Protein AF-A0A531MG20-F1 (afdb_monomer_lite)

pLDDT: mean 84.82, std 14.35, range [49.5, 98.19]

Sequence (239 aa):
DLTTEVVGEFPELQGAMGRKYALLQGDHKSVARAIEEHYKPQGPSDRVPNDPISIAIALADKLDMLVGFWSIDEKPTGSKDPYALRRAALGVIRVLIENGSSLRLTKILQEQWMNWSHTRSAAEFARPLETIASAKKAGFDVGDPQDEKSVITTIAAQMFDKNSIEQDLDLHMGVIVPDLLSFFHDRLKVYLRDQGARHDLIDAVITPRSDDLLQIVRRVEALGSFLDTEDGKNLLAGT

Radius of gyration: 23.4 Å; chains: 1; bounding box: 68×33×66 Å

Foldseek 3Di:
DVVVVVCVVPVVCQLVVQLVVCVVVVHDNLVSVLSSLLCPPQADPRDADQRPSNLVSVLVVLLLVLLVCLLVVVDADDPDDPPCNLSSLLNNLCSCQVNVNWDQQLVVSLVSNVVVVVVVVVVVLVPQVVCVVVCVVVPFDQAPPVDSVSRSVRNCVVVDDPVNVVVVSCVSSVPSSLVSQVVSLVSLLVVCVVVVQDNVLSVVQDDSNPRISNVSVVSSVVLVVCCVDPVNVVVVVVD

Structure (mmCIF, N/CA/C/O backbone):
data_AF-A0A531MG20-F1
#
_entry.id   AF-A0A531MG20-F1
#
loop_
_atom_site.group_PDB
_atom_site.id
_atom_site.type_symbol
_atom_site.label_atom_id
_atom_site.label_alt_id
_atom_site.label_comp_id
_atom_site.label_asym_id
_atom_site.label_entity_id
_atom_site.label_seq_id
_atom_site.pdbx_PDB_ins_code
_atom_site.Cartn_x
_atom_site.Cartn_y
_atom_site.Cartn_z
_atom_site.occupancy
_atom_site.B_iso_or_equiv
_atom_site.auth_seq_id
_atom_site.auth_comp_id
_atom_site.auth_asym_id
_atom_site.auth_atom_id
_atom_site.pdbx_PDB_model_num
ATOM 1 N N . ASP A 1 1 ? 1.644 1.965 -23.865 1.00 57.97 1 ASP A N 1
ATOM 2 C CA . ASP A 1 1 ? 0.713 3.106 -23.757 1.00 57.97 1 ASP A CA 1
ATOM 3 C C . ASP A 1 1 ? 1.454 4.427 -23.942 1.00 57.97 1 ASP A C 1
ATOM 5 O O . ASP A 1 1 ? 1.283 5.057 -24.975 1.00 57.97 1 ASP A O 1
ATOM 9 N N . LEU A 1 2 ? 2.404 4.761 -23.061 1.00 61.44 2 LEU A N 1
ATOM 10 C CA . LEU A 1 2 ? 3.302 5.924 -23.220 1.00 61.44 2 LEU A CA 1
ATOM 11 C C . LEU A 1 2 ? 4.132 5.916 -24.520 1.00 61.44 2 LEU A C 1
ATOM 13 O O . LEU A 1 2 ? 4.456 6.963 -25.061 1.00 61.44 2 LEU A O 1
ATOM 17 N N . THR A 1 3 ? 4.417 4.733 -25.065 1.00 61.34 3 THR A N 1
ATOM 18 C CA . THR A 1 3 ? 5.128 4.532 -26.340 1.00 61.34 3 THR A CA 1
ATOM 19 C C . THR A 1 3 ? 4.337 4.943 -27.581 1.00 61.34 3 THR A C 1
ATOM 21 O O . THR A 1 3 ? 4.864 4.871 -28.684 1.00 61.34 3 THR A O 1
ATOM 24 N N . THR A 1 4 ? 3.064 5.312 -27.426 1.00 62.34 4 THR A N 1
ATOM 25 C CA . THR A 1 4 ? 2.179 5.626 -28.555 1.00 62.34 4 THR A CA 1
ATOM 26 C C . THR A 1 4 ? 2.124 7.121 -28.860 1.00 62.34 4 THR A C 1
ATOM 28 O O . THR A 1 4 ? 1.443 7.491 -29.806 1.00 62.34 4 THR A O 1
ATOM 31 N N . GLU A 1 5 ? 2.815 7.958 -28.068 1.00 65.25 5 GLU A N 1
ATOM 32 C CA . GLU A 1 5 ? 2.856 9.437 -28.111 1.00 65.25 5 GLU A CA 1
ATOM 33 C C . GLU A 1 5 ? 1.496 10.142 -27.906 1.00 65.25 5 GLU A C 1
ATOM 35 O O . GLU A 1 5 ? 1.450 11.242 -27.363 1.00 65.25 5 GLU A O 1
ATOM 40 N N . VAL A 1 6 ? 0.379 9.464 -28.186 1.00 68.38 6 VAL A N 1
ATOM 41 C CA . VAL A 1 6 ? -1.007 9.934 -28.025 1.00 68.38 6 VAL A CA 1
ATOM 42 C C . VAL A 1 6 ? -1.326 10.351 -26.585 1.00 68.38 6 VAL A C 1
ATOM 44 O O . VAL A 1 6 ? -2.064 11.306 -26.371 1.00 68.38 6 VAL A O 1
ATOM 47 N N . VAL A 1 7 ? -0.752 9.675 -25.586 1.00 60.44 7 VAL A N 1
ATOM 48 C CA . VAL A 1 7 ? -0.965 10.011 -24.163 1.00 60.44 7 VAL A CA 1
ATOM 49 C C . VAL A 1 7 ? -0.314 11.350 -23.786 1.00 60.44 7 VAL A C 1
ATOM 51 O O . VAL A 1 7 ? -0.772 12.009 -22.858 1.00 60.44 7 VAL A O 1
ATOM 54 N N . GLY A 1 8 ? 0.726 11.778 -24.512 1.00 68.25 8 GLY A N 1
ATOM 55 C CA . GLY A 1 8 ? 1.332 13.097 -24.320 1.00 68.25 8 GLY A CA 1
ATOM 56 C C . GLY A 1 8 ? 0.407 14.236 -24.755 1.00 68.25 8 GLY A C 1
ATOM 57 O O . GLY A 1 8 ? 0.402 15.290 -24.123 1.00 68.25 8 GLY A O 1
ATOM 58 N N . GLU A 1 9 ? -0.402 14.008 -25.794 1.00 75.25 9 GLU A N 1
ATOM 59 C CA . GLU A 1 9 ? -1.397 14.971 -26.283 1.00 75.25 9 GLU A CA 1
ATOM 60 C C . GLU A 1 9 ? -2.727 14.893 -25.514 1.00 75.25 9 GLU A C 1
ATOM 62 O O . GLU A 1 9 ? -3.352 15.925 -25.276 1.00 75.25 9 GLU A O 1
ATOM 67 N N . PHE A 1 10 ? -3.133 13.691 -25.083 1.00 80.62 10 PHE A N 1
ATOM 68 C CA . PHE A 1 10 ? -4.401 13.429 -24.390 1.00 80.62 10 PHE A CA 1
ATOM 69 C C . PHE A 1 10 ? -4.184 12.561 -23.134 1.00 80.62 10 PHE A C 1
ATOM 71 O O . PHE A 1 10 ? -4.318 11.331 -23.194 1.00 80.62 10 PHE A O 1
ATOM 78 N N . PRO A 1 11 ? -3.862 13.166 -21.975 1.00 74.44 11 PRO A N 1
ATOM 79 C CA . PRO A 1 11 ? -3.631 12.439 -20.723 1.00 74.44 11 PRO A CA 1
ATOM 80 C C . PRO A 1 11 ? -4.814 11.565 -20.280 1.00 74.44 11 PRO A C 1
ATOM 82 O O . PRO A 1 11 ? -4.630 10.533 -19.637 1.00 74.44 11 PRO A O 1
ATOM 85 N N . GLU A 1 12 ? -6.040 11.937 -20.650 1.00 77.00 12 GLU A N 1
ATOM 86 C CA . GLU A 1 12 ? -7.265 11.180 -20.385 1.00 77.00 12 GLU A CA 1
ATOM 87 C C . GLU A 1 12 ? -7.315 9.810 -21.079 1.00 77.00 12 GLU A C 1
ATOM 89 O O . GLU A 1 12 ? -8.110 8.954 -20.688 1.00 77.00 12 GLU A O 1
ATOM 94 N N . LEU A 1 13 ? -6.472 9.589 -22.092 1.00 82.19 13 LEU A N 1
ATOM 95 C CA . LEU A 1 13 ? -6.391 8.329 -22.829 1.00 82.19 13 LEU A CA 1
ATOM 96 C C . LEU A 1 13 ? -5.425 7.315 -22.204 1.00 82.19 13 LEU A C 1
ATOM 98 O O . LEU A 1 13 ? -5.304 6.199 -22.723 1.00 82.19 13 LEU A O 1
ATOM 102 N N . GLN A 1 14 ? -4.776 7.669 -21.089 1.00 82.88 14 GLN A N 1
ATOM 103 C CA . GLN A 1 14 ? -3.871 6.778 -20.373 1.00 82.88 14 GLN A CA 1
ATOM 104 C C . GLN A 1 14 ? -4.580 5.472 -19.969 1.00 82.88 14 GLN A C 1
ATOM 106 O O . GLN A 1 14 ? -5.662 5.464 -19.379 1.00 82.88 14 GLN A O 1
ATOM 111 N N . GLY A 1 15 ? -3.976 4.344 -20.329 1.00 85.62 15 GLY A N 1
ATOM 112 C CA . GLY A 1 15 ? -4.489 2.985 -20.171 1.00 85.62 15 GLY A CA 1
ATOM 113 C C . GLY A 1 15 ? -5.507 2.570 -21.241 1.00 85.62 15 GLY A C 1
ATOM 114 O O . GLY A 1 15 ? -5.472 1.431 -21.719 1.00 85.62 15 GLY A O 1
ATOM 115 N N . ALA A 1 16 ? -6.394 3.477 -21.660 1.00 88.88 16 ALA A N 1
ATOM 116 C CA . ALA A 1 16 ? -7.471 3.178 -22.605 1.00 88.88 16 ALA A CA 1
ATOM 117 C C . ALA A 1 16 ? -6.941 2.790 -23.996 1.00 88.88 16 ALA A C 1
ATOM 119 O O . ALA A 1 16 ? -7.434 1.832 -24.608 1.00 88.88 16 ALA A O 1
ATOM 120 N N . MET A 1 17 ? -5.910 3.490 -24.482 1.00 88.75 17 MET A N 1
ATOM 121 C CA . MET A 1 17 ? -5.283 3.182 -25.771 1.00 88.75 17 MET A CA 1
ATOM 122 C C . MET A 1 17 ? -4.540 1.849 -25.726 1.00 88.75 17 MET A C 1
ATOM 124 O O . MET A 1 17 ? -4.754 1.005 -26.597 1.00 88.75 17 MET A O 1
ATOM 128 N N . GLY A 1 18 ? -3.756 1.601 -24.674 1.00 89.69 18 GLY A N 1
ATOM 129 C CA . GLY A 1 18 ? -3.125 0.303 -24.426 1.00 89.69 18 GLY A CA 1
ATOM 130 C C . GLY A 1 18 ? -4.115 -0.865 -24.485 1.00 89.69 18 GLY A C 1
ATOM 131 O O . GLY A 1 18 ? -3.886 -1.833 -25.213 1.00 89.69 18 GLY A O 1
ATOM 132 N N . ARG A 1 19 ? -5.265 -0.750 -23.810 1.00 92.81 19 ARG A N 1
ATOM 133 C CA . ARG A 1 19 ? -6.335 -1.756 -23.892 1.00 92.81 19 ARG A CA 1
ATOM 134 C C . ARG A 1 19 ? -6.864 -1.930 -25.309 1.00 92.81 19 ARG A C 1
ATOM 136 O O . ARG A 1 19 ? -7.117 -3.057 -25.736 1.00 92.81 19 ARG A O 1
ATOM 143 N N . LYS A 1 20 ? -7.079 -0.830 -26.035 1.00 92.12 20 LYS A N 1
ATOM 144 C CA . LYS A 1 20 ? -7.578 -0.884 -27.413 1.00 92.12 20 LYS A CA 1
ATOM 145 C C . LYS A 1 20 ? -6.607 -1.641 -28.317 1.00 92.12 20 LYS A C 1
ATOM 147 O O . LYS A 1 20 ? -7.065 -2.486 -29.084 1.00 92.12 20 LYS A O 1
ATOM 152 N N . TYR A 1 21 ? -5.306 -1.383 -28.197 1.00 91.69 21 TYR A N 1
ATOM 153 C CA . TYR A 1 21 ? -4.280 -2.088 -28.964 1.00 91.69 21 TYR A CA 1
ATOM 154 C C . TYR A 1 21 ? -4.221 -3.575 -28.622 1.00 91.69 21 TYR A C 1
ATOM 156 O O . TYR A 1 21 ? -4.295 -4.388 -29.538 1.00 91.69 21 TYR A O 1
ATOM 164 N N . ALA A 1 22 ? -4.214 -3.931 -27.336 1.00 93.19 22 ALA A N 1
ATOM 165 C CA . ALA A 1 22 ? -4.225 -5.326 -26.894 1.00 93.19 22 ALA A CA 1
ATOM 166 C C . ALA A 1 22 ? -5.423 -6.104 -27.475 1.00 93.19 22 ALA A C 1
ATOM 168 O O . ALA A 1 22 ? -5.277 -7.185 -28.044 1.00 93.19 22 ALA A O 1
ATOM 169 N N . LEU A 1 23 ? -6.625 -5.511 -27.440 1.00 95.31 23 LEU A N 1
ATOM 170 C CA . LEU A 1 23 ? -7.814 -6.123 -28.046 1.00 95.31 23 LEU A CA 1
ATOM 171 C C . LEU A 1 23 ? -7.694 -6.293 -29.568 1.00 95.31 23 LEU A C 1
ATOM 173 O O . LEU A 1 23 ? -8.172 -7.291 -30.101 1.00 95.31 23 LEU A O 1
ATOM 177 N N . LEU A 1 24 ? -7.090 -5.331 -30.273 1.00 95.19 24 LEU A N 1
ATOM 178 C CA . LEU A 1 24 ? -6.871 -5.417 -31.723 1.00 95.19 24 LEU A CA 1
ATOM 179 C C . LEU A 1 24 ? -5.808 -6.460 -32.094 1.00 95.19 24 LEU A C 1
ATOM 181 O O . LEU A 1 24 ? -5.898 -7.055 -33.164 1.00 95.19 24 LEU A O 1
ATOM 185 N N . GLN A 1 25 ? -4.836 -6.698 -31.211 1.00 95.44 25 GLN A N 1
ATOM 186 C CA . GLN A 1 25 ? -3.803 -7.729 -31.354 1.00 95.44 25 GLN A CA 1
ATOM 187 C C . GLN A 1 25 ? -4.306 -9.138 -31.004 1.00 95.44 25 GLN A C 1
ATOM 189 O O . GLN A 1 25 ? -3.594 -10.115 -31.222 1.00 95.44 25 GLN A O 1
ATOM 194 N N . GLY A 1 26 ? -5.548 -9.259 -30.526 1.00 95.88 26 GLY A N 1
ATOM 195 C CA . GLY A 1 26 ? -6.161 -10.538 -30.181 1.00 95.88 26 GLY A CA 1
ATOM 196 C C . GLY A 1 26 ? -5.852 -11.014 -28.762 1.00 95.88 26 GLY A C 1
ATOM 197 O O . GLY A 1 26 ? -6.120 -12.176 -28.452 1.00 95.88 26 GLY A O 1
ATOM 198 N N . ASP A 1 27 ? -5.331 -10.141 -27.894 1.00 95.19 27 ASP A N 1
ATOM 199 C CA . ASP A 1 27 ? -5.068 -10.489 -26.501 1.00 95.19 27 ASP A CA 1
ATOM 200 C C . ASP A 1 27 ? -6.357 -10.826 -25.743 1.00 95.19 27 ASP A C 1
ATOM 202 O O . ASP A 1 27 ? -7.464 -10.353 -26.036 1.00 95.19 27 ASP A O 1
ATOM 206 N N . HIS A 1 28 ? -6.203 -11.632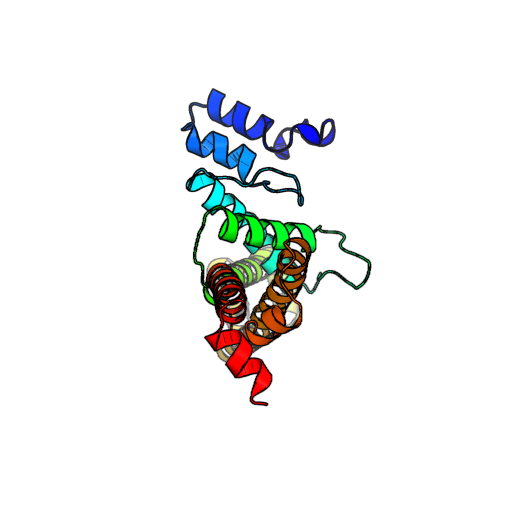 -24.692 1.00 96.81 28 HIS A N 1
ATOM 207 C CA . HIS A 1 28 ? -7.312 -11.999 -23.825 1.00 96.81 28 HIS A CA 1
ATOM 208 C C . HIS A 1 28 ? -7.942 -10.759 -23.164 1.00 96.81 28 HIS A C 1
ATOM 210 O O . HIS A 1 28 ? -7.248 -9.869 -22.670 1.00 96.81 28 HIS A O 1
ATOM 216 N N . LYS A 1 29 ? -9.279 -10.726 -23.069 1.00 95.50 29 LYS A N 1
ATOM 217 C CA . LYS A 1 29 ? -10.029 -9.559 -22.563 1.00 95.50 29 LYS A CA 1
ATOM 218 C C . LYS A 1 29 ? -9.590 -9.106 -21.168 1.00 95.50 29 LYS A C 1
ATOM 220 O O . LYS A 1 29 ? -9.564 -7.903 -20.924 1.00 95.50 29 LYS A O 1
ATOM 225 N N . SER A 1 30 ? -9.252 -10.036 -20.272 1.00 95.00 30 SER A N 1
ATOM 226 C CA . SER A 1 30 ? -8.760 -9.697 -18.926 1.00 95.00 30 SER A CA 1
ATOM 227 C C . SER A 1 30 ? -7.363 -9.076 -18.949 1.00 95.00 30 SER A C 1
ATOM 229 O O . SER A 1 30 ? -7.106 -8.160 -18.180 1.00 95.00 30 SER A O 1
ATOM 231 N N . VAL A 1 31 ? -6.487 -9.495 -19.871 1.00 94.56 31 VAL A N 1
ATOM 232 C CA . VAL A 1 31 ? -5.163 -8.873 -20.052 1.00 94.56 31 VAL A CA 1
ATOM 233 C C . VAL A 1 31 ? -5.336 -7.452 -20.576 1.00 94.56 31 VAL A C 1
ATOM 235 O O . VAL A 1 31 ? -4.830 -6.506 -19.983 1.00 94.56 31 VAL A O 1
ATOM 238 N N . ALA A 1 32 ? -6.147 -7.281 -21.623 1.00 95.06 32 ALA A N 1
ATOM 239 C CA . ALA A 1 32 ? -6.439 -5.962 -22.167 1.00 95.06 32 ALA A CA 1
ATOM 240 C C . ALA A 1 32 ? -7.090 -5.032 -21.128 1.00 95.06 32 ALA A C 1
ATOM 242 O O . ALA A 1 32 ? -6.768 -3.850 -21.066 1.00 95.06 32 ALA A O 1
ATOM 243 N N . ARG A 1 33 ? -7.989 -5.556 -20.284 1.00 95.31 33 ARG A N 1
ATOM 244 C CA . ARG A 1 33 ? -8.566 -4.813 -19.156 1.00 95.31 33 ARG A CA 1
ATOM 245 C C . ARG A 1 33 ? -7.494 -4.397 -18.149 1.00 95.31 33 ARG A C 1
ATOM 247 O O . ARG A 1 33 ? -7.470 -3.234 -17.766 1.00 95.31 33 ARG A O 1
ATOM 254 N N . ALA A 1 34 ? -6.603 -5.301 -17.757 1.00 95.69 34 ALA A N 1
ATOM 255 C CA . ALA A 1 34 ? -5.550 -4.996 -16.795 1.00 95.69 34 ALA A CA 1
ATOM 256 C C . ALA A 1 34 ? -4.556 -3.940 -17.319 1.00 95.69 34 ALA A C 1
ATOM 258 O O . ALA A 1 34 ? -4.068 -3.115 -16.550 1.00 95.69 34 ALA A O 1
ATOM 259 N N . ILE A 1 35 ? -4.321 -3.887 -18.635 1.00 93.62 35 ILE A N 1
ATOM 260 C CA . ILE A 1 35 ? -3.533 -2.820 -19.276 1.00 93.62 35 ILE A CA 1
ATOM 261 C C . ILE A 1 35 ? -4.178 -1.435 -19.090 1.00 93.62 35 ILE A C 1
ATOM 263 O O . ILE A 1 35 ? -3.464 -0.452 -18.942 1.00 93.62 35 ILE A O 1
ATOM 267 N N . GLU A 1 36 ? -5.504 -1.328 -19.059 1.00 92.94 36 GLU A N 1
ATOM 268 C CA . GLU A 1 36 ? -6.174 -0.059 -18.735 1.00 92.94 36 GLU A CA 1
ATOM 269 C C . GLU A 1 36 ? -6.216 0.190 -17.222 1.00 92.94 36 GLU A C 1
ATOM 271 O O . GLU A 1 36 ? -5.995 1.302 -16.745 1.00 92.94 36 GLU A O 1
ATOM 276 N N . GLU A 1 37 ? -6.523 -0.854 -16.457 1.00 95.19 37 GLU A N 1
ATOM 277 C CA . GLU A 1 37 ? -6.885 -0.741 -15.050 1.00 95.19 37 GLU A CA 1
ATOM 278 C C . GLU A 1 37 ? -5.702 -0.734 -14.079 1.00 95.19 37 GLU A C 1
ATOM 280 O O . GLU A 1 37 ? -5.908 -0.375 -12.923 1.00 95.19 37 GLU A O 1
ATOM 285 N N . HIS A 1 38 ? -4.475 -1.072 -14.489 1.00 93.56 38 HIS A N 1
ATOM 286 C CA . HIS A 1 38 ? -3.334 -1.068 -13.559 1.00 93.56 38 HIS A CA 1
ATOM 287 C C . HIS A 1 38 ? -3.032 0.323 -12.988 1.00 93.56 38 HIS A C 1
ATOM 289 O O . HIS A 1 38 ? -2.616 0.458 -11.837 1.00 93.56 38 HIS A O 1
ATOM 295 N N . TYR A 1 39 ? -3.369 1.377 -13.731 1.00 90.56 39 TYR A N 1
ATOM 296 C CA . TYR A 1 39 ? -3.317 2.750 -13.245 1.00 90.56 39 TYR A CA 1
ATOM 297 C C . TYR A 1 39 ? -4.352 3.029 -12.142 1.00 90.56 39 TYR A C 1
ATOM 299 O O . TYR A 1 39 ? -4.176 3.948 -11.347 1.00 90.56 39 TYR A O 1
ATOM 307 N N . LYS A 1 40 ? -5.426 2.248 -12.026 1.00 94.00 40 LYS A N 1
ATOM 308 C CA . LYS A 1 40 ? -6.549 2.529 -11.124 1.00 94.00 40 LYS A CA 1
ATOM 309 C C . LYS A 1 40 ? -6.305 2.034 -9.685 1.00 94.00 40 LYS A C 1
ATOM 311 O O . LYS A 1 40 ? -5.596 1.045 -9.487 1.00 94.00 40 LYS A O 1
ATOM 316 N N . PRO A 1 41 ? -6.889 2.695 -8.668 1.00 95.94 41 PRO A N 1
ATOM 317 C CA . PRO A 1 41 ? -7.520 4.017 -8.735 1.00 95.94 41 PRO A CA 1
ATOM 318 C C . PRO A 1 41 ? -6.464 5.143 -8.788 1.00 95.94 41 PRO A C 1
ATOM 320 O O . PRO A 1 41 ? -5.413 5.048 -8.158 1.00 95.94 41 PRO A O 1
ATOM 323 N N . GLN A 1 42 ? -6.769 6.231 -9.497 1.00 89.19 42 GLN A N 1
ATOM 324 C CA . GLN A 1 42 ? -5.925 7.435 -9.597 1.00 89.19 42 GLN A CA 1
ATOM 325 C C . GLN A 1 42 ? -6.184 8.460 -8.481 1.00 89.19 42 GLN A C 1
ATOM 327 O O . GLN A 1 42 ? -5.385 9.370 -8.248 1.00 89.19 42 GLN A O 1
ATOM 332 N N . GLY A 1 43 ? -7.301 8.324 -7.767 1.00 87.25 43 GLY A N 1
ATOM 333 C CA . GLY A 1 43 ? -7.683 9.228 -6.688 1.00 87.25 43 GLY A CA 1
ATOM 334 C C . GLY A 1 43 ? -8.818 8.679 -5.821 1.00 87.25 43 GLY A C 1
ATOM 335 O O . GLY A 1 43 ? -9.269 7.551 -6.039 1.00 87.25 43 GLY A O 1
ATOM 336 N N . PRO A 1 44 ? -9.299 9.467 -4.843 1.00 88.56 44 PRO A N 1
ATOM 337 C CA . PRO A 1 44 ? -10.304 9.026 -3.871 1.00 88.56 44 PRO A CA 1
ATOM 338 C C . PRO A 1 44 ? -11.642 8.606 -4.494 1.00 88.56 44 PRO A C 1
ATOM 340 O O . PRO A 1 44 ? -12.264 7.669 -4.014 1.00 88.56 44 PRO A O 1
ATOM 343 N N . SER A 1 45 ? -12.056 9.259 -5.582 1.00 89.69 45 SER A N 1
ATOM 344 C CA . SER A 1 45 ? -13.350 9.007 -6.241 1.00 89.69 45 SER A CA 1
ATOM 345 C C . SER A 1 45 ? -13.253 8.104 -7.473 1.00 89.69 45 SER A C 1
ATOM 347 O O . SER A 1 45 ? -14.259 7.850 -8.129 1.00 89.69 45 SER A O 1
ATOM 349 N N . ASP A 1 46 ? -12.049 7.659 -7.835 1.00 94.31 46 ASP A N 1
ATOM 350 C CA . ASP A 1 46 ? -11.853 6.801 -9.004 1.00 94.31 46 ASP A CA 1
ATOM 351 C C . ASP A 1 46 ? -12.268 5.356 -8.696 1.00 94.31 46 ASP A C 1
ATOM 353 O O . ASP A 1 46 ? -12.269 4.936 -7.532 1.00 94.31 46 ASP A O 1
ATOM 357 N N . ARG A 1 47 ? -12.604 4.579 -9.730 1.00 94.81 47 ARG A N 1
ATOM 358 C CA . ARG A 1 47 ? -13.004 3.181 -9.534 1.00 94.81 47 ARG A CA 1
ATOM 359 C C . ARG A 1 47 ? -11.814 2.334 -9.096 1.00 94.81 47 ARG A C 1
ATOM 361 O O . ARG A 1 47 ? -10.701 2.522 -9.586 1.00 94.81 47 ARG A O 1
ATOM 368 N N . VAL A 1 48 ? -12.078 1.344 -8.253 1.00 96.94 48 VAL A N 1
ATOM 369 C CA . VAL A 1 48 ? -11.114 0.295 -7.913 1.00 96.94 48 VAL A CA 1
ATOM 370 C C . VAL A 1 48 ? -11.254 -0.870 -8.904 1.00 96.94 48 VAL A C 1
ATOM 372 O O . VAL A 1 48 ? -12.382 -1.242 -9.242 1.00 96.94 48 VAL A O 1
ATOM 375 N N . PRO A 1 49 ? -10.144 -1.433 -9.420 1.00 96.44 49 PRO A N 1
ATOM 376 C CA . PRO A 1 49 ? -10.197 -2.643 -10.236 1.00 96.44 49 PRO A CA 1
ATOM 377 C C . PRO A 1 49 ? -10.774 -3.818 -9.440 1.00 96.44 49 PRO A C 1
ATOM 379 O O . PRO A 1 49 ? -10.434 -4.001 -8.273 1.00 96.44 49 PRO A O 1
ATOM 382 N N . ASN A 1 50 ? -11.615 -4.624 -10.091 1.00 94.56 50 ASN A N 1
ATOM 383 C CA . ASN A 1 50 ? -12.256 -5.805 -9.497 1.00 94.56 50 ASN A CA 1
ATOM 384 C C . ASN A 1 50 ? -11.951 -7.118 -10.245 1.00 94.56 50 ASN A C 1
ATOM 386 O O . ASN A 1 50 ? -12.286 -8.199 -9.767 1.00 94.56 50 ASN A O 1
ATOM 390 N N . ASP A 1 51 ? -11.312 -7.042 -11.415 1.00 95.75 51 ASP A N 1
ATOM 391 C CA . ASP A 1 51 ? -10.801 -8.215 -12.122 1.00 95.75 51 ASP A CA 1
ATOM 392 C C . ASP A 1 51 ? -9.510 -8.696 -11.435 1.00 95.75 51 ASP A C 1
ATOM 394 O O . ASP A 1 51 ? -8.631 -7.869 -11.185 1.00 95.75 51 ASP A O 1
ATOM 398 N N . PRO A 1 52 ? -9.346 -9.999 -11.134 1.00 95.75 52 PRO A N 1
ATOM 399 C CA . PRO A 1 52 ? -8.175 -10.498 -10.412 1.00 95.75 52 PRO A CA 1
ATOM 400 C C . PRO A 1 52 ? -6.832 -10.132 -11.055 1.00 95.75 52 PRO A C 1
ATOM 402 O O . PRO A 1 52 ? -5.872 -9.847 -10.339 1.00 95.75 52 PRO A O 1
ATOM 405 N N . ILE A 1 53 ? -6.758 -10.101 -12.392 1.00 96.38 53 ILE A N 1
ATOM 406 C CA . ILE A 1 53 ? -5.526 -9.737 -13.103 1.00 96.38 53 ILE A CA 1
ATOM 407 C C . ILE A 1 53 ? -5.271 -8.239 -12.948 1.00 96.38 53 ILE A C 1
ATOM 409 O O . ILE A 1 53 ? -4.158 -7.833 -12.621 1.00 96.38 53 ILE A O 1
ATOM 413 N N . SER A 1 54 ? -6.307 -7.415 -13.109 1.00 97.00 54 SER A N 1
ATOM 414 C CA . SER A 1 54 ? -6.204 -5.973 -12.884 1.00 97.00 54 SER A CA 1
ATOM 415 C C . SER A 1 54 ? -5.797 -5.636 -11.452 1.00 97.00 54 SER A C 1
ATOM 417 O O . SER A 1 54 ? -4.953 -4.769 -11.261 1.00 97.00 54 SER A O 1
ATOM 419 N N . ILE A 1 55 ? -6.357 -6.325 -10.451 1.00 97.31 55 ILE A N 1
ATOM 420 C CA . ILE A 1 55 ? -5.990 -6.155 -9.037 1.00 97.31 55 ILE A CA 1
ATOM 421 C C . ILE A 1 55 ? -4.504 -6.461 -8.845 1.00 97.31 55 ILE A C 1
ATOM 423 O O . ILE A 1 55 ? -3.781 -5.643 -8.279 1.00 97.31 55 ILE A O 1
ATOM 427 N N . ALA A 1 56 ? -4.045 -7.617 -9.334 1.00 96.12 56 ALA A N 1
ATOM 428 C CA . ALA A 1 56 ? -2.659 -8.042 -9.177 1.00 96.12 56 ALA A CA 1
ATOM 429 C C . ALA A 1 56 ? -1.680 -7.042 -9.809 1.00 96.12 56 ALA A C 1
ATOM 431 O O . ALA A 1 56 ? -0.731 -6.622 -9.150 1.00 96.12 56 ALA A O 1
ATOM 432 N N . ILE A 1 57 ? -1.937 -6.611 -11.049 1.00 95.75 57 ILE A N 1
ATOM 433 C CA . ILE A 1 57 ? -1.055 -5.668 -11.749 1.00 95.75 57 ILE A CA 1
ATOM 434 C C . ILE A 1 57 ? -1.132 -4.270 -11.119 1.00 95.75 57 ILE A C 1
ATOM 436 O O . ILE A 1 57 ? -0.096 -3.649 -10.911 1.00 95.75 57 ILE A O 1
ATOM 440 N N . ALA A 1 58 ? -2.320 -3.787 -10.741 1.00 96.75 58 ALA A N 1
ATOM 441 C CA . ALA A 1 58 ? -2.469 -2.483 -10.089 1.00 96.75 58 ALA A CA 1
ATOM 442 C C . ALA A 1 58 ? -1.737 -2.402 -8.742 1.00 96.75 58 ALA A C 1
ATOM 444 O O . ALA A 1 58 ? -1.191 -1.349 -8.407 1.00 96.75 58 ALA A O 1
ATOM 445 N N . LEU A 1 59 ? -1.748 -3.492 -7.964 1.00 97.38 59 LEU A N 1
ATOM 446 C CA . LEU A 1 59 ? -0.981 -3.599 -6.724 1.00 97.38 59 LEU A CA 1
ATOM 447 C C . LEU A 1 59 ? 0.518 -3.659 -7.012 1.00 97.38 59 LEU A C 1
ATOM 449 O O . LEU A 1 59 ? 1.266 -2.919 -6.381 1.00 97.38 59 LEU A O 1
ATOM 453 N N . ALA A 1 60 ? 0.942 -4.503 -7.956 1.00 95.69 60 ALA A N 1
ATOM 454 C CA . ALA A 1 60 ? 2.349 -4.657 -8.312 1.00 95.69 60 ALA A CA 1
ATOM 455 C C . ALA A 1 60 ? 2.970 -3.326 -8.756 1.00 95.69 60 ALA A C 1
ATOM 457 O O . ALA A 1 60 ? 3.976 -2.925 -8.190 1.00 95.69 60 ALA A O 1
ATOM 458 N N . ASP A 1 61 ? 2.322 -2.610 -9.677 1.00 94.56 61 ASP A N 1
ATOM 459 C CA . ASP A 1 61 ? 2.787 -1.322 -10.210 1.00 94.56 61 ASP A CA 1
ATOM 460 C C . ASP A 1 61 ? 2.951 -0.259 -9.108 1.00 94.56 61 ASP A C 1
ATOM 462 O O . ASP A 1 61 ? 3.985 0.396 -8.986 1.00 94.56 61 ASP A O 1
ATOM 466 N N . LYS A 1 62 ? 1.956 -0.132 -8.220 1.00 96.75 62 LYS A N 1
ATOM 467 C CA . LYS A 1 62 ? 1.998 0.856 -7.129 1.00 96.75 62 LYS A CA 1
ATOM 468 C C . LYS A 1 62 ? 3.016 0.496 -6.051 1.00 96.75 62 LYS A C 1
ATOM 470 O O . LYS A 1 62 ? 3.659 1.393 -5.513 1.00 96.75 62 LYS A O 1
ATOM 475 N N . LEU A 1 63 ? 3.131 -0.786 -5.701 1.00 96.69 63 LEU A N 1
ATOM 476 C CA . LEU A 1 63 ? 4.090 -1.249 -4.698 1.00 96.69 63 LEU A CA 1
ATOM 477 C C . LEU A 1 63 ? 5.524 -1.144 -5.217 1.00 96.69 63 LEU A C 1
ATOM 479 O O . LEU A 1 63 ? 6.379 -0.680 -4.470 1.00 96.69 63 LEU A O 1
ATOM 483 N N . ASP A 1 64 ? 5.765 -1.503 -6.479 1.00 94.19 64 ASP A N 1
ATOM 484 C CA . ASP A 1 64 ? 7.063 -1.336 -7.140 1.00 94.19 64 ASP A CA 1
ATOM 485 C C . ASP A 1 64 ? 7.486 0.136 -7.145 1.00 94.19 64 ASP A C 1
ATOM 487 O O . ASP A 1 64 ? 8.559 0.475 -6.650 1.00 94.19 64 ASP A O 1
ATOM 491 N N . MET A 1 65 ? 6.587 1.033 -7.563 1.00 94.12 65 MET A N 1
ATOM 492 C CA . MET A 1 65 ? 6.841 2.471 -7.530 1.00 94.12 65 MET A CA 1
ATOM 493 C C . MET A 1 65 ? 7.179 2.961 -6.113 1.00 94.12 65 MET A C 1
ATOM 495 O O . MET A 1 65 ? 8.178 3.651 -5.917 1.00 94.12 65 MET A O 1
ATOM 499 N N . LEU A 1 66 ? 6.372 2.606 -5.108 1.00 96.62 66 LEU A N 1
ATOM 500 C CA . LEU A 1 66 ? 6.613 3.024 -3.724 1.00 96.62 66 LEU A CA 1
ATOM 501 C C . LEU A 1 66 ? 7.958 2.509 -3.200 1.00 96.62 66 LEU A C 1
ATOM 503 O O . LEU A 1 66 ? 8.718 3.284 -2.627 1.00 96.62 66 LEU A O 1
ATOM 507 N N . VAL A 1 67 ? 8.281 1.236 -3.428 1.00 94.69 67 VAL A N 1
ATOM 508 C CA . VAL A 1 67 ? 9.567 0.658 -3.018 1.00 94.69 67 VAL A CA 1
ATOM 509 C C . VAL A 1 67 ? 10.724 1.341 -3.742 1.00 94.69 67 VAL A C 1
ATOM 511 O O . VAL A 1 67 ? 11.698 1.720 -3.093 1.00 94.69 67 VAL A O 1
ATOM 514 N N . GLY A 1 68 ? 10.613 1.561 -5.052 1.00 91.62 68 GLY A N 1
ATOM 515 C CA . GLY A 1 68 ? 11.639 2.223 -5.853 1.00 91.62 68 GLY A CA 1
ATOM 516 C C . GLY A 1 68 ? 11.948 3.636 -5.358 1.00 91.62 68 GLY A C 1
ATOM 517 O O . GLY A 1 68 ? 13.112 3.953 -5.117 1.00 91.62 68 GLY A O 1
ATOM 518 N N . PHE A 1 69 ? 10.921 4.460 -5.123 1.00 93.62 69 PHE A N 1
ATOM 519 C CA . PHE A 1 69 ? 11.094 5.826 -4.609 1.00 93.62 69 PHE A CA 1
ATOM 520 C C . PHE A 1 69 ? 11.636 5.858 -3.174 1.00 93.62 69 PHE A C 1
ATOM 522 O O . PHE A 1 69 ? 12.488 6.691 -2.863 1.00 93.62 69 PHE A O 1
ATOM 529 N N . TRP A 1 70 ? 11.219 4.926 -2.310 1.00 93.56 70 TRP A N 1
ATOM 530 C CA . TRP A 1 70 ? 11.812 4.787 -0.974 1.00 93.56 70 TRP A CA 1
ATOM 531 C C . TRP A 1 70 ? 13.286 4.382 -1.029 1.00 93.56 70 TRP A C 1
ATOM 533 O O . TRP A 1 70 ? 14.077 4.851 -0.214 1.00 93.56 70 TRP A O 1
ATOM 543 N N . SER A 1 71 ? 13.655 3.540 -1.995 1.00 88.88 71 SER A N 1
ATOM 544 C CA . SER A 1 71 ? 15.018 3.019 -2.146 1.00 88.88 71 SER A CA 1
ATOM 545 C C . SER A 1 71 ? 16.020 4.059 -2.648 1.00 88.88 71 SER A C 1
ATOM 547 O O . SER A 1 71 ? 17.224 3.864 -2.503 1.00 88.88 71 SER A O 1
ATOM 549 N N . ILE A 1 72 ? 15.541 5.167 -3.219 1.00 87.50 72 ILE A N 1
ATOM 550 C CA . ILE A 1 72 ? 16.366 6.308 -3.649 1.00 87.50 72 ILE A CA 1
ATOM 551 C C . ILE A 1 72 ? 16.166 7.557 -2.774 1.00 87.50 72 ILE A C 1
ATOM 553 O O . ILE A 1 72 ? 16.620 8.632 -3.149 1.00 87.50 72 ILE A O 1
ATOM 557 N N . ASP A 1 73 ? 15.489 7.414 -1.628 1.00 88.94 73 ASP A N 1
ATOM 558 C CA . ASP A 1 73 ? 15.173 8.487 -0.669 1.00 88.94 73 ASP A CA 1
ATOM 559 C C . ASP A 1 73 ? 14.341 9.662 -1.239 1.00 88.94 73 ASP A C 1
ATOM 561 O O . ASP A 1 73 ? 14.330 10.771 -0.712 1.00 88.94 73 ASP A O 1
ATOM 565 N N . GLU A 1 74 ? 13.554 9.412 -2.289 1.00 91.75 74 GLU A N 1
ATOM 566 C CA . GLU A 1 74 ? 12.660 10.394 -2.928 1.00 91.75 74 GLU A CA 1
ATOM 567 C C . GLU A 1 74 ? 11.236 10.299 -2.353 1.00 91.75 74 GLU A C 1
ATOM 569 O O . GLU A 1 74 ? 10.241 10.049 -3.042 1.00 91.75 74 GLU A O 1
ATOM 574 N N . LYS A 1 75 ? 11.139 10.462 -1.031 1.00 93.12 75 LYS A N 1
ATOM 575 C CA . LYS A 1 75 ? 9.893 10.318 -0.263 1.00 93.12 75 LYS A CA 1
ATOM 576 C C . LYS A 1 75 ? 9.067 11.615 -0.273 1.00 93.12 75 LYS A C 1
ATOM 578 O O . LYS A 1 75 ? 9.621 12.712 -0.390 1.00 93.12 75 LYS A O 1
ATOM 583 N N . PRO A 1 76 ? 7.734 11.560 -0.073 1.00 93.00 76 PRO A N 1
ATOM 584 C CA . PRO A 1 76 ? 6.924 12.770 0.051 1.00 93.00 76 PRO A CA 1
ATOM 585 C C . PRO A 1 76 ? 7.336 13.590 1.274 1.00 93.00 76 PRO A C 1
ATOM 587 O O . PRO A 1 76 ? 7.460 13.060 2.375 1.00 93.00 76 PRO A O 1
ATOM 590 N N . THR A 1 77 ? 7.440 14.907 1.118 1.00 88.62 77 THR A N 1
ATOM 591 C CA . THR A 1 77 ? 7.717 15.835 2.228 1.00 88.62 77 THR A CA 1
ATOM 592 C C . THR A 1 77 ? 6.453 16.590 2.627 1.00 88.62 77 THR A C 1
ATOM 594 O O . THR A 1 77 ? 5.472 16.585 1.882 1.00 88.62 77 THR A O 1
ATOM 597 N N . GLY A 1 78 ? 6.441 17.225 3.807 1.00 77.88 78 GLY A N 1
ATOM 598 C CA . GLY A 1 78 ? 5.254 17.811 4.457 1.00 77.88 78 GLY A CA 1
ATOM 599 C C . GLY A 1 78 ? 4.157 18.329 3.513 1.00 77.88 78 GLY A C 1
ATOM 600 O O . GLY A 1 78 ? 3.035 17.834 3.562 1.00 77.88 78 GLY A O 1
ATOM 601 N N . SER A 1 79 ? 4.486 19.245 2.597 1.00 79.88 79 SER A N 1
ATOM 602 C CA . SER A 1 79 ? 3.539 19.785 1.607 1.00 79.88 79 SER A CA 1
ATOM 603 C C . SER A 1 79 ? 3.723 19.278 0.171 1.00 79.88 79 SER A C 1
ATOM 605 O O . SER A 1 79 ? 2.852 19.524 -0.662 1.00 79.88 79 SER A O 1
ATOM 607 N N . LYS A 1 80 ? 4.819 18.578 -0.154 1.00 89.50 80 LYS A N 1
ATOM 608 C CA . LYS A 1 80 ? 5.139 18.169 -1.531 1.00 89.50 80 LYS A CA 1
ATOM 609 C C . LYS A 1 80 ? 5.005 16.664 -1.727 1.00 89.50 80 LYS A C 1
ATOM 611 O O . LYS A 1 80 ? 5.404 15.867 -0.885 1.00 89.50 80 LYS A O 1
ATOM 616 N N . ASP A 1 81 ? 4.436 16.288 -2.862 1.00 91.94 81 ASP A N 1
ATOM 617 C CA . ASP A 1 81 ? 4.364 14.906 -3.340 1.00 91.94 81 ASP A CA 1
ATOM 618 C C . ASP A 1 81 ? 4.507 14.905 -4.869 1.00 91.94 81 ASP A C 1
ATOM 620 O O . ASP A 1 81 ? 3.505 14.781 -5.578 1.00 91.94 81 ASP A O 1
ATOM 624 N N . PRO A 1 82 ? 5.724 15.163 -5.389 1.00 90.62 82 PRO A N 1
ATOM 625 C CA . PRO A 1 82 ? 5.942 15.360 -6.824 1.00 90.62 82 PRO A CA 1
ATOM 626 C C . PRO A 1 82 ? 5.606 14.112 -7.651 1.00 90.62 82 PRO A C 1
ATOM 628 O O . PRO A 1 82 ? 5.165 14.244 -8.789 1.00 90.62 82 PRO A O 1
ATOM 631 N N . TYR A 1 83 ? 5.738 12.923 -7.057 1.00 91.81 83 TYR A N 1
ATOM 632 C CA . TYR A 1 83 ? 5.518 11.629 -7.712 1.00 91.81 83 TYR A CA 1
ATOM 633 C C . TYR A 1 83 ? 4.202 10.953 -7.308 1.00 91.81 83 TYR A C 1
ATOM 635 O O . TYR A 1 83 ? 3.981 9.786 -7.613 1.00 91.81 83 TYR A O 1
ATOM 643 N N . ALA A 1 84 ? 3.305 11.679 -6.631 1.00 93.56 84 ALA A N 1
ATOM 644 C CA . ALA A 1 84 ? 1.983 11.189 -6.242 1.00 93.56 84 ALA A CA 1
ATOM 645 C C . ALA A 1 84 ? 1.985 9.925 -5.352 1.00 93.56 84 ALA A C 1
ATOM 647 O O . ALA A 1 84 ? 1.031 9.142 -5.378 1.00 93.56 84 ALA A O 1
ATOM 648 N N . LEU A 1 85 ? 3.009 9.731 -4.523 1.00 96.44 85 LEU A N 1
ATOM 649 C CA . LEU A 1 85 ? 3.190 8.533 -3.699 1.00 96.44 85 LEU A CA 1
ATOM 650 C C . LEU A 1 85 ? 2.099 8.401 -2.626 1.00 96.44 85 LEU A C 1
ATOM 652 O O . LEU A 1 85 ? 1.676 7.291 -2.304 1.00 96.44 85 LEU A O 1
ATOM 656 N N . ARG A 1 86 ? 1.548 9.515 -2.115 1.00 96.19 86 ARG A N 1
ATOM 657 C CA . ARG A 1 86 ? 0.377 9.470 -1.217 1.00 96.19 86 ARG A CA 1
ATOM 658 C C . ARG A 1 86 ? -0.853 8.934 -1.939 1.00 96.19 86 ARG A C 1
ATOM 660 O O . ARG A 1 86 ? -1.624 8.186 -1.340 1.00 96.19 86 ARG A O 1
ATOM 667 N N . ARG A 1 87 ? -1.036 9.303 -3.214 1.00 95.00 87 ARG A N 1
ATOM 668 C CA . ARG A 1 87 ? -2.141 8.791 -4.041 1.00 95.00 87 ARG A CA 1
ATOM 669 C C . ARG A 1 87 ? -1.932 7.321 -4.387 1.00 95.00 87 ARG A C 1
ATOM 671 O O . ARG A 1 87 ? -2.886 6.555 -4.306 1.00 95.00 87 ARG A O 1
ATOM 678 N N . ALA A 1 88 ? -0.701 6.913 -4.683 1.00 96.88 88 ALA A N 1
ATOM 679 C CA . ALA A 1 88 ? -0.362 5.517 -4.939 1.00 96.88 88 ALA A CA 1
ATOM 680 C C . ALA A 1 88 ? -0.633 4.621 -3.722 1.00 96.88 88 ALA A C 1
ATOM 682 O O . ALA A 1 88 ? -1.320 3.608 -3.845 1.00 96.88 88 ALA A O 1
ATOM 683 N N . ALA A 1 89 ? -0.181 5.033 -2.533 1.00 97.69 89 ALA A N 1
ATOM 684 C CA . ALA A 1 89 ? -0.435 4.299 -1.296 1.00 97.69 89 ALA A CA 1
ATOM 685 C C . ALA A 1 89 ? -1.931 4.235 -0.953 1.00 97.69 89 ALA A C 1
ATOM 687 O O . ALA A 1 89 ? -2.426 3.170 -0.584 1.00 97.69 89 ALA A O 1
ATOM 688 N N . LEU A 1 90 ? -2.677 5.332 -1.146 1.00 97.50 90 LEU A N 1
ATOM 689 C CA . LEU A 1 90 ? -4.139 5.309 -1.036 1.00 97.50 90 LEU A CA 1
ATOM 690 C C . LEU A 1 90 ? -4.760 4.319 -2.032 1.00 97.50 90 LEU A C 1
ATOM 692 O O . LEU A 1 90 ? -5.695 3.606 -1.681 1.00 97.50 90 LEU A O 1
ATOM 696 N N . GLY A 1 91 ? -4.233 4.239 -3.254 1.00 97.75 91 GLY A N 1
ATOM 697 C CA . GLY A 1 91 ? -4.697 3.281 -4.249 1.00 97.75 91 GLY A CA 1
ATOM 698 C C . GLY A 1 91 ? -4.504 1.831 -3.817 1.00 97.75 91 GLY A C 1
ATOM 699 O O . GLY A 1 91 ? -5.443 1.050 -3.924 1.00 97.75 91 GLY A O 1
ATOM 700 N N . VAL A 1 92 ? -3.344 1.483 -3.253 1.00 98.19 92 VAL A N 1
ATOM 701 C CA . VAL A 1 92 ? -3.098 0.149 -2.670 1.00 98.19 92 VAL A CA 1
ATOM 702 C C . VAL A 1 92 ? -4.075 -0.142 -1.528 1.00 98.19 92 VAL A C 1
ATOM 704 O O . VAL A 1 92 ? -4.702 -1.199 -1.522 1.00 98.19 92 VAL A O 1
ATOM 707 N N . ILE A 1 93 ? -4.251 0.805 -0.597 1.00 98.19 93 ILE A N 1
ATOM 708 C CA . ILE A 1 93 ? -5.194 0.690 0.529 1.00 98.19 93 ILE A CA 1
ATOM 709 C C . ILE A 1 93 ? -6.602 0.367 0.019 1.00 98.19 93 ILE A C 1
ATOM 711 O O . ILE A 1 93 ? -7.204 -0.619 0.441 1.00 98.19 93 ILE A O 1
ATOM 715 N N . ARG A 1 94 ? -7.105 1.165 -0.928 1.00 97.75 94 ARG A N 1
ATOM 716 C CA . ARG A 1 94 ? -8.443 0.989 -1.502 1.00 97.75 94 ARG A CA 1
ATOM 717 C C . ARG A 1 94 ? -8.583 -0.338 -2.238 1.00 97.75 94 ARG A C 1
ATOM 719 O O . ARG A 1 94 ? -9.562 -1.041 -2.020 1.00 97.75 94 ARG A O 1
ATOM 726 N N . VAL A 1 95 ? -7.594 -0.722 -3.049 1.00 98.19 95 VAL A N 1
ATOM 727 C CA . VAL A 1 95 ? -7.611 -2.004 -3.774 1.00 98.19 95 VAL A CA 1
ATOM 728 C C . VAL A 1 95 ? -7.692 -3.190 -2.815 1.00 98.19 95 VAL A C 1
ATOM 730 O O . VAL A 1 95 ? -8.455 -4.115 -3.082 1.00 98.19 95 VAL A O 1
ATOM 733 N N . LEU A 1 96 ? -6.952 -3.170 -1.703 1.00 97.88 96 LEU A N 1
ATOM 734 C CA . LEU A 1 96 ? -6.985 -4.252 -0.719 1.00 97.88 96 LEU A CA 1
ATOM 735 C C . LEU A 1 96 ? -8.305 -4.290 0.059 1.00 97.88 96 LEU A C 1
ATOM 737 O O . LEU A 1 96 ? -8.896 -5.358 0.212 1.00 97.88 96 LEU A O 1
ATOM 741 N N . ILE A 1 97 ? -8.787 -3.137 0.525 1.00 97.31 97 ILE A N 1
ATOM 742 C CA . ILE A 1 97 ? -9.984 -3.059 1.371 1.00 97.31 97 ILE A CA 1
ATOM 743 C C . ILE A 1 97 ? -11.254 -3.336 0.566 1.00 97.31 97 ILE A C 1
ATOM 745 O O . ILE A 1 97 ? -12.031 -4.209 0.946 1.00 97.31 97 ILE A O 1
ATOM 749 N N . GLU A 1 98 ? -11.457 -2.637 -0.554 1.00 97.19 98 GLU A N 1
ATOM 750 C CA . GLU A 1 98 ? -12.699 -2.718 -1.337 1.00 97.19 98 GLU A CA 1
ATOM 751 C C . GLU A 1 98 ? -12.878 -4.088 -2.010 1.00 97.19 98 GLU A C 1
ATOM 753 O O . GLU A 1 98 ? -14.008 -4.526 -2.212 1.00 97.19 98 GLU A O 1
ATOM 758 N N . ASN A 1 99 ? -11.783 -4.802 -2.300 1.00 97.44 99 ASN A N 1
ATOM 759 C CA . ASN A 1 99 ? -11.839 -6.179 -2.805 1.00 97.44 99 ASN A CA 1
ATOM 760 C C . ASN A 1 99 ? -11.775 -7.250 -1.699 1.00 97.44 99 ASN A C 1
ATOM 762 O O . ASN A 1 99 ? -11.829 -8.440 -2.003 1.00 97.44 99 ASN A O 1
ATOM 766 N N . GLY A 1 100 ? -11.640 -6.870 -0.422 1.00 96.25 100 GLY A N 1
ATOM 767 C CA . GLY A 1 100 ? -11.513 -7.828 0.680 1.00 96.25 100 GLY A CA 1
ATOM 768 C C . GLY A 1 100 ? -10.255 -8.704 0.603 1.00 96.25 100 GLY A C 1
ATOM 769 O O . GLY A 1 100 ? -10.259 -9.833 1.100 1.00 96.25 100 GLY A O 1
ATOM 770 N N . SER A 1 101 ? -9.180 -8.183 0.011 1.00 95.00 101 SER A N 1
ATOM 771 C CA . SER A 1 101 ? -7.906 -8.874 -0.182 1.00 95.00 101 SER A CA 1
ATOM 772 C C . SER A 1 101 ? -6.984 -8.685 1.023 1.00 95.00 101 SER A C 1
ATOM 774 O O . SER A 1 101 ? -6.555 -7.575 1.336 1.00 95.00 101 SER A O 1
ATOM 776 N N . SER A 1 102 ? -6.652 -9.787 1.693 1.00 94.81 102 SER A N 1
ATO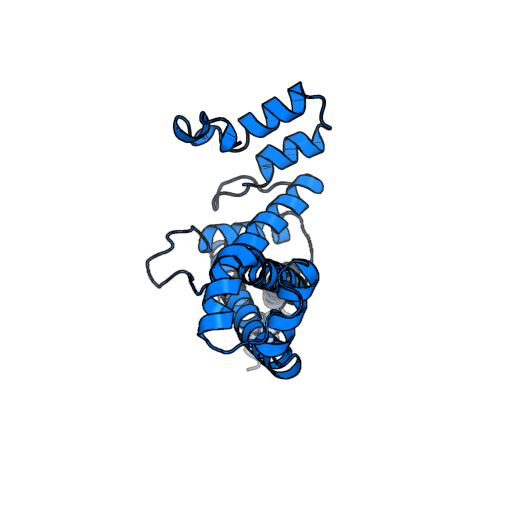M 777 C CA . SER A 1 102 ? -5.668 -9.824 2.782 1.00 94.81 102 SER A CA 1
ATOM 778 C C . SER A 1 102 ? -4.264 -10.000 2.204 1.00 94.81 102 SER A C 1
ATOM 780 O O . SER A 1 102 ? -4.024 -10.905 1.402 1.00 94.81 102 SER A O 1
ATOM 782 N N . LEU A 1 103 ? -3.339 -9.123 2.602 1.00 94.31 103 LEU A N 1
ATOM 783 C CA . LEU A 1 103 ? -1.956 -9.129 2.131 1.00 94.31 103 LEU A CA 1
ATOM 784 C C . LEU A 1 103 ? -1.011 -8.715 3.260 1.00 94.31 103 LEU A C 1
ATOM 786 O O . LEU A 1 103 ? -1.246 -7.715 3.934 1.00 94.31 103 LEU A O 1
ATOM 790 N N . ARG A 1 104 ? 0.072 -9.477 3.438 1.00 95.94 104 ARG A N 1
ATOM 791 C CA . ARG A 1 104 ? 1.179 -9.150 4.348 1.00 95.94 104 ARG A CA 1
ATOM 792 C C . ARG A 1 104 ? 2.157 -8.223 3.637 1.00 95.94 104 ARG A C 1
ATOM 794 O O . ARG A 1 104 ? 2.983 -8.704 2.859 1.00 95.94 104 ARG A O 1
ATOM 801 N N . LEU A 1 105 ? 2.026 -6.913 3.848 1.00 95.12 105 LEU A N 1
ATOM 802 C CA . LEU A 1 105 ? 2.787 -5.919 3.089 1.00 95.12 105 LEU A CA 1
ATOM 803 C C . LEU A 1 105 ? 4.291 -6.069 3.287 1.00 95.12 105 LEU A C 1
ATOM 805 O O . LEU A 1 105 ? 5.017 -6.065 2.307 1.00 95.12 105 LEU A O 1
ATOM 809 N N . THR A 1 106 ? 4.755 -6.287 4.512 1.00 94.38 106 THR A N 1
ATOM 810 C CA . THR A 1 106 ? 6.172 -6.414 4.872 1.00 94.38 106 THR A CA 1
ATOM 811 C C . THR A 1 106 ? 6.860 -7.447 3.992 1.00 94.38 106 THR A C 1
ATOM 813 O O . THR A 1 106 ? 7.910 -7.158 3.431 1.00 94.38 106 THR A O 1
ATOM 816 N N . LYS A 1 107 ? 6.234 -8.617 3.797 1.00 92.88 107 LYS A N 1
ATOM 817 C CA . LYS A 1 107 ? 6.785 -9.670 2.937 1.00 92.88 107 LYS A CA 1
ATOM 818 C C . LYS A 1 107 ? 6.926 -9.199 1.487 1.00 92.88 107 LYS A C 1
ATOM 820 O O . LYS A 1 107 ? 7.977 -9.381 0.887 1.00 92.88 107 LYS A O 1
ATOM 825 N N . ILE A 1 108 ? 5.883 -8.581 0.935 1.00 93.75 108 ILE A N 1
ATOM 826 C CA . ILE A 1 108 ? 5.895 -8.109 -0.457 1.00 93.75 108 ILE A CA 1
ATOM 827 C C . ILE A 1 108 ? 6.891 -6.961 -0.644 1.00 93.75 108 ILE A C 1
ATOM 829 O O . ILE A 1 108 ? 7.622 -6.941 -1.626 1.00 93.75 108 ILE A O 1
ATOM 833 N N . LEU A 1 109 ? 6.955 -6.023 0.300 1.00 93.62 109 LEU A N 1
ATOM 834 C CA . LEU A 1 109 ? 7.895 -4.906 0.265 1.00 93.62 109 LEU A CA 1
ATOM 835 C C . LEU A 1 109 ? 9.348 -5.396 0.338 1.00 93.62 109 LEU A C 1
ATOM 837 O O . LEU A 1 109 ? 10.186 -4.887 -0.398 1.00 93.62 109 LEU A O 1
ATOM 841 N N . GLN A 1 110 ? 9.635 -6.408 1.165 1.00 91.38 110 GLN A N 1
ATOM 842 C CA . GLN A 1 110 ? 10.949 -7.059 1.222 1.00 91.38 110 GLN A CA 1
ATOM 843 C C . GLN A 1 110 ? 11.307 -7.728 -0.109 1.00 91.38 110 GLN A C 1
ATOM 845 O O . GLN A 1 110 ? 12.394 -7.502 -0.631 1.00 91.38 110 GLN A O 1
ATOM 850 N N . GLU A 1 111 ? 10.392 -8.516 -0.681 1.00 89.06 111 GLU A N 1
ATOM 851 C CA . GLU A 1 111 ? 10.608 -9.191 -1.968 1.00 89.06 111 GLU A CA 1
ATOM 852 C C . GLU A 1 111 ? 10.855 -8.185 -3.104 1.00 89.06 111 GLU A C 1
ATOM 854 O O . GLU A 1 111 ? 11.799 -8.345 -3.877 1.00 89.06 111 GLU A O 1
ATOM 859 N N . GLN A 1 112 ? 10.057 -7.116 -3.182 1.00 88.50 112 GLN A N 1
ATOM 860 C CA . GLN A 1 112 ? 10.237 -6.072 -4.193 1.00 88.50 112 GLN A CA 1
ATOM 861 C C . GLN A 1 112 ? 11.547 -5.310 -4.007 1.00 88.50 112 GLN A C 1
ATOM 863 O O . GLN A 1 112 ? 12.251 -5.037 -4.976 1.00 88.50 112 GLN A O 1
ATOM 868 N N . TRP A 1 113 ? 11.911 -5.005 -2.763 1.00 88.25 113 TRP A N 1
ATOM 869 C CA . TRP A 1 113 ? 13.161 -4.317 -2.475 1.00 88.25 113 TRP A CA 1
ATOM 870 C C . TRP A 1 113 ? 14.379 -5.169 -2.851 1.00 88.25 113 TRP A C 1
ATOM 872 O O . TRP A 1 113 ? 15.315 -4.655 -3.460 1.00 88.25 113 TRP A O 1
ATOM 882 N N . MET A 1 114 ? 14.339 -6.478 -2.579 1.00 82.56 114 MET A N 1
ATOM 883 C CA . MET A 1 114 ? 15.378 -7.415 -3.018 1.00 82.56 114 MET A CA 1
ATOM 884 C C . MET A 1 114 ? 15.492 -7.458 -4.546 1.00 82.56 114 MET A C 1
ATOM 886 O O . MET A 1 114 ? 16.589 -7.384 -5.096 1.00 82.56 114 MET A O 1
ATOM 890 N N . ASN A 1 115 ? 14.368 -7.519 -5.264 1.00 82.88 115 ASN A N 1
ATOM 891 C CA . ASN A 1 115 ? 14.384 -7.483 -6.730 1.00 82.88 115 ASN A CA 1
ATOM 892 C C . ASN A 1 115 ? 14.989 -6.176 -7.262 1.00 82.88 115 ASN A C 1
ATOM 894 O O . ASN A 1 115 ? 15.799 -6.187 -8.197 1.00 82.88 115 ASN A O 1
ATOM 898 N N . TRP A 1 116 ? 14.621 -5.051 -6.651 1.00 83.75 116 TRP A N 1
ATOM 899 C CA . TRP A 1 116 ? 15.147 -3.739 -6.998 1.00 83.75 116 TRP A CA 1
ATOM 900 C C . TRP A 1 116 ? 16.658 -3.647 -6.740 1.00 83.75 116 TRP A C 1
ATOM 902 O O . TRP A 1 116 ? 17.401 -3.218 -7.625 1.00 83.75 116 TRP A O 1
ATOM 912 N N . SER A 1 117 ? 17.136 -4.106 -5.578 1.00 77.19 117 SER A N 1
ATOM 913 C CA . SER A 1 117 ? 18.554 -4.050 -5.202 1.00 77.19 117 SER A CA 1
ATOM 914 C C . SER A 1 117 ? 19.417 -4.930 -6.108 1.00 77.19 117 SER A C 1
ATOM 916 O O . SER A 1 117 ? 20.469 -4.485 -6.572 1.00 77.19 117 SER A O 1
ATOM 918 N N . HIS A 1 118 ? 18.936 -6.125 -6.467 1.00 73.19 118 HIS A N 1
ATOM 919 C CA . HIS A 1 118 ? 19.593 -6.993 -7.443 1.00 73.19 118 HIS A CA 1
ATOM 920 C C . HIS A 1 118 ? 19.662 -6.359 -8.833 1.00 73.19 118 HIS A C 1
ATOM 922 O O . HIS A 1 118 ? 20.714 -6.39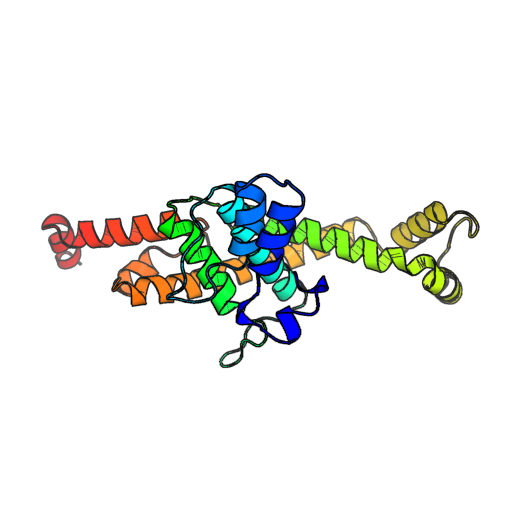6 -9.472 1.00 73.19 118 HIS A O 1
ATOM 928 N N . THR A 1 119 ? 18.571 -5.744 -9.295 1.00 73.12 119 THR A N 1
ATOM 929 C CA . THR A 1 119 ? 18.530 -5.084 -10.609 1.00 73.12 119 THR A CA 1
ATOM 930 C C . THR A 1 119 ? 19.468 -3.881 -10.650 1.00 73.12 119 THR A C 1
ATOM 932 O O . THR A 1 119 ? 20.206 -3.704 -11.619 1.00 73.12 119 THR A O 1
ATOM 935 N N . ARG A 1 120 ? 19.496 -3.077 -9.583 1.00 69.31 120 ARG A N 1
ATOM 936 C CA . ARG A 1 120 ? 20.402 -1.935 -9.459 1.00 69.31 120 ARG A CA 1
ATOM 937 C C . ARG A 1 120 ? 21.860 -2.374 -9.432 1.00 69.31 120 ARG A C 1
ATOM 939 O O . ARG A 1 120 ? 22.668 -1.820 -10.168 1.00 69.31 120 ARG A O 1
ATOM 946 N N . SER A 1 121 ? 22.179 -3.372 -8.615 1.00 63.03 121 SER A N 1
ATOM 947 C CA . SER A 1 121 ? 23.523 -3.928 -8.516 1.00 63.03 121 SER A CA 1
ATOM 948 C C . SER A 1 121 ? 23.983 -4.443 -9.883 1.00 63.03 121 SER A C 1
ATOM 950 O O . SER A 1 121 ? 25.025 -4.027 -10.383 1.00 63.03 121 SER A O 1
ATOM 952 N N . ALA A 1 122 ? 23.144 -5.224 -10.574 1.00 59.41 122 ALA A N 1
ATOM 953 C CA . ALA A 1 122 ? 23.414 -5.683 -11.934 1.00 59.41 122 ALA A CA 1
ATOM 954 C C . ALA A 1 122 ? 23.597 -4.530 -12.936 1.00 59.41 122 ALA A C 1
ATOM 956 O O . ALA A 1 122 ? 24.475 -4.617 -13.786 1.00 59.41 122 ALA A O 1
ATOM 957 N N . ALA A 1 123 ? 22.822 -3.444 -12.842 1.00 59.78 123 ALA A N 1
ATOM 958 C CA . ALA A 1 123 ? 22.960 -2.271 -13.709 1.00 59.78 123 ALA A CA 1
ATOM 959 C C . ALA A 1 123 ? 24.237 -1.454 -13.427 1.00 59.78 123 ALA A C 1
ATOM 961 O O . ALA A 1 123 ? 24.847 -0.925 -14.357 1.00 59.78 123 ALA A O 1
ATOM 962 N N . GLU A 1 124 ? 24.664 -1.364 -12.165 1.00 55.00 124 GLU A N 1
ATOM 963 C CA . GLU A 1 124 ? 25.948 -0.769 -11.774 1.00 55.00 124 GLU A CA 1
ATOM 964 C C . GLU A 1 124 ? 27.124 -1.634 -12.265 1.00 55.00 124 GLU A C 1
ATOM 966 O O . GLU A 1 124 ? 28.103 -1.094 -12.783 1.00 55.00 124 GLU A O 1
ATOM 971 N N . PHE A 1 125 ? 26.985 -2.965 -12.233 1.00 52.25 125 PHE A N 1
ATOM 972 C CA . PHE A 1 125 ? 27.947 -3.910 -12.813 1.00 52.25 125 PHE A CA 1
ATOM 973 C C . PHE A 1 125 ? 27.928 -3.964 -14.347 1.00 52.25 125 PHE A C 1
ATOM 975 O O . PHE A 1 125 ? 28.969 -4.225 -14.944 1.00 52.25 125 PHE A O 1
ATOM 982 N N . ALA A 1 126 ? 26.785 -3.683 -14.989 1.00 52.12 126 ALA A N 1
ATOM 983 C CA . ALA A 1 126 ? 26.573 -3.651 -16.443 1.00 52.12 126 ALA A CA 1
ATOM 984 C C . ALA A 1 126 ? 27.090 -2.363 -17.128 1.00 52.12 126 ALA A C 1
ATOM 986 O O . ALA A 1 126 ? 26.897 -2.171 -18.329 1.00 52.12 126 ALA A O 1
ATOM 987 N N . ARG A 1 127 ? 27.907 -1.563 -16.423 1.00 57.16 127 ARG A N 1
ATOM 988 C CA . ARG A 1 127 ? 28.814 -0.562 -17.013 1.00 57.16 127 ARG A CA 1
ATOM 989 C C . ARG A 1 127 ? 30.224 -1.082 -17.432 1.00 57.16 127 ARG A C 1
ATOM 991 O O . ARG A 1 127 ? 31.154 -0.272 -17.387 1.00 57.16 127 ARG A O 1
ATOM 998 N N . PRO A 1 128 ? 30.509 -2.349 -17.830 1.00 52.16 128 PRO A N 1
ATOM 999 C CA . PRO A 1 128 ? 31.884 -2.846 -17.971 1.00 52.16 128 PRO A CA 1
ATOM 1000 C C . PRO A 1 128 ? 32.767 -2.042 -18.923 1.00 52.16 128 PRO A C 1
ATOM 1002 O O . PRO A 1 128 ? 33.961 -1.912 -18.670 1.00 52.16 128 PRO A O 1
ATOM 1005 N N . LEU A 1 129 ? 32.217 -1.455 -19.988 1.00 49.97 129 LEU A N 1
ATOM 1006 C CA . LEU A 1 129 ? 33.040 -0.799 -21.010 1.00 49.97 129 LEU A CA 1
ATOM 1007 C C . LEU A 1 129 ? 33.699 0.506 -20.525 1.00 49.97 129 LEU A C 1
ATOM 1009 O O . LEU A 1 129 ? 34.836 0.785 -20.897 1.00 49.97 129 LEU A O 1
ATOM 1013 N N . GLU A 1 130 ? 33.057 1.261 -19.630 1.00 54.97 130 GLU A N 1
ATOM 1014 C CA . GLU A 1 130 ? 33.679 2.423 -18.965 1.00 54.97 130 GLU A CA 1
ATOM 1015 C C . GLU A 1 130 ? 34.493 2.009 -17.723 1.00 54.97 130 GLU A C 1
ATOM 1017 O O . GLU A 1 130 ? 35.433 2.697 -17.302 1.00 54.97 130 GLU A O 1
ATOM 1022 N N . THR A 1 131 ? 34.155 0.848 -17.154 1.00 57.97 131 THR A N 1
ATOM 1023 C CA . THR A 1 131 ? 34.677 0.362 -15.875 1.00 57.97 131 THR A CA 1
ATOM 1024 C C . THR A 1 131 ? 36.006 -0.366 -16.027 1.00 57.97 131 THR A C 1
ATOM 1026 O O . THR A 1 131 ? 36.850 -0.188 -15.168 1.00 57.97 131 THR A O 1
ATOM 1029 N N . ILE A 1 132 ? 36.291 -1.088 -17.118 1.00 62.59 132 ILE A N 1
ATOM 1030 C CA . ILE A 1 132 ? 37.592 -1.777 -17.290 1.00 62.59 132 ILE A CA 1
ATOM 1031 C C . ILE A 1 132 ? 38.764 -0.788 -17.248 1.00 62.59 132 ILE A C 1
ATOM 1033 O O . ILE A 1 132 ? 39.737 -0.992 -16.520 1.00 62.59 132 ILE A O 1
ATOM 1037 N N . ALA A 1 133 ? 38.673 0.307 -18.009 1.00 64.56 133 ALA A N 1
ATOM 1038 C CA . ALA A 1 133 ? 39.729 1.317 -18.056 1.00 64.56 133 ALA A CA 1
ATOM 1039 C C . ALA A 1 133 ? 39.867 2.059 -16.716 1.00 64.56 133 ALA A C 1
ATOM 1041 O O . ALA A 1 133 ? 40.982 2.307 -16.253 1.00 64.56 133 ALA A O 1
ATOM 1042 N N . SER A 1 134 ? 38.740 2.372 -16.072 1.00 61.69 134 SER A N 1
ATOM 1043 C CA . SER A 1 134 ? 38.695 3.087 -14.793 1.00 61.69 134 SER A CA 1
ATOM 1044 C C . SER A 1 134 ? 39.130 2.210 -13.610 1.00 61.69 134 SER A C 1
ATOM 1046 O O . SER A 1 134 ? 39.911 2.661 -12.778 1.00 61.69 134 SER A O 1
ATOM 1048 N N . ALA A 1 135 ? 38.713 0.943 -13.573 1.00 65.19 135 ALA A N 1
ATOM 1049 C CA . ALA A 1 135 ? 39.077 -0.060 -12.573 1.00 65.19 135 ALA A CA 1
ATOM 1050 C C . ALA A 1 135 ? 40.568 -0.395 -12.657 1.00 65.19 135 ALA A C 1
ATOM 1052 O O . ALA A 1 135 ? 41.263 -0.345 -11.644 1.00 65.19 135 ALA A O 1
ATOM 1053 N N . LYS A 1 136 ? 41.100 -0.591 -13.873 1.00 69.56 136 LYS A N 1
ATOM 1054 C CA . LYS A 1 136 ? 42.543 -0.770 -14.089 1.00 69.56 136 LYS A CA 1
ATOM 1055 C C . LYS A 1 136 ? 43.345 0.458 -13.649 1.00 69.56 136 LYS A C 1
ATOM 1057 O O . LYS A 1 136 ? 44.415 0.316 -13.065 1.00 69.56 136 LYS A O 1
ATOM 1062 N N . LYS A 1 137 ? 42.827 1.670 -13.888 1.00 68.81 137 LYS A N 1
ATOM 1063 C CA . LYS A 1 137 ? 43.449 2.928 -13.436 1.00 68.81 137 LYS A CA 1
ATOM 1064 C C . LYS A 1 137 ? 43.388 3.108 -11.913 1.00 68.81 137 LYS A C 1
ATOM 1066 O O . LYS A 1 137 ? 44.294 3.710 -11.348 1.00 68.81 137 LYS A O 1
ATOM 1071 N N . ALA A 1 138 ? 42.353 2.579 -11.265 1.00 63.12 138 ALA A N 1
ATOM 1072 C CA . ALA A 1 138 ? 42.189 2.563 -9.813 1.00 63.12 138 ALA A CA 1
ATOM 1073 C C . ALA A 1 138 ? 42.901 1.379 -9.121 1.00 63.12 138 ALA A C 1
ATOM 1075 O O . ALA A 1 138 ? 42.872 1.295 -7.898 1.00 63.12 138 ALA A O 1
ATOM 1076 N N . GLY A 1 139 ? 43.574 0.501 -9.877 1.00 66.94 139 GLY A N 1
ATOM 1077 C CA . GLY A 1 139 ? 44.383 -0.600 -9.342 1.00 66.94 139 GLY A CA 1
ATOM 1078 C C . GLY A 1 139 ? 43.626 -1.904 -9.064 1.00 66.94 139 GLY A C 1
ATOM 1079 O O . GLY A 1 139 ? 44.199 -2.794 -8.444 1.00 66.94 139 GLY A O 1
ATOM 1080 N N . PHE A 1 140 ? 42.378 -2.035 -9.521 1.00 67.12 140 PHE A N 1
ATOM 1081 C CA . PHE A 1 140 ? 41.621 -3.287 -9.441 1.00 67.12 140 PHE A CA 1
ATOM 1082 C C . PHE A 1 140 ? 42.128 -4.296 -10.481 1.00 67.12 140 PHE A C 1
ATOM 1084 O O . PHE A 1 140 ? 42.433 -3.925 -11.622 1.00 67.12 140 PHE A O 1
ATOM 1091 N N . ASP A 1 141 ? 42.196 -5.573 -10.102 1.00 74.06 141 ASP A N 1
ATOM 1092 C CA . ASP A 1 141 ? 42.457 -6.661 -11.045 1.00 74.06 141 ASP A CA 1
ATOM 1093 C C . ASP A 1 141 ? 41.171 -6.940 -11.832 1.00 74.06 141 ASP A C 1
ATOM 1095 O O . ASP A 1 141 ? 40.101 -7.127 -11.260 1.00 74.06 141 ASP A O 1
ATOM 1099 N N . VAL A 1 142 ? 41.272 -6.907 -13.158 1.00 72.25 142 VAL A N 1
ATOM 1100 C CA . VAL A 1 142 ? 40.134 -7.031 -14.074 1.00 72.25 142 VAL A CA 1
ATOM 1101 C C . VAL A 1 142 ? 40.029 -8.431 -14.685 1.00 72.25 142 VAL A C 1
ATOM 1103 O O . VAL A 1 142 ? 39.179 -8.643 -15.540 1.00 72.25 142 VAL A O 1
ATOM 1106 N N . GLY A 1 143 ? 40.859 -9.396 -14.266 1.00 76.12 143 GLY A N 1
ATOM 1107 C CA . GLY A 1 143 ? 40.850 -10.749 -14.832 1.00 76.12 143 GLY A CA 1
ATOM 1108 C C . GLY A 1 143 ? 41.231 -10.763 -16.316 1.00 76.12 143 GLY A C 1
ATOM 1109 O O . GLY A 1 143 ? 42.071 -9.970 -16.744 1.00 76.12 143 GLY A O 1
ATOM 1110 N N . ASP A 1 144 ? 40.629 -11.662 -17.106 1.00 78.81 144 ASP A N 1
ATOM 1111 C CA . ASP A 1 144 ? 40.819 -11.686 -18.562 1.00 78.81 144 ASP A CA 1
ATOM 1112 C C . ASP A 1 144 ? 39.999 -10.568 -19.232 1.00 78.81 144 ASP A C 1
ATOM 1114 O O . ASP A 1 144 ? 38.775 -10.679 -19.305 1.00 78.81 144 ASP A O 1
ATOM 1118 N N . PRO A 1 145 ? 40.631 -9.510 -19.779 1.00 69.50 145 PRO A N 1
ATOM 1119 C CA . PRO A 1 145 ? 39.914 -8.390 -20.384 1.00 69.50 145 PRO A CA 1
ATOM 1120 C C . PRO A 1 145 ? 39.159 -8.754 -21.668 1.00 69.50 145 PRO A C 1
ATOM 1122 O O . PRO A 1 145 ? 38.377 -7.935 -22.147 1.00 69.50 145 PRO A O 1
ATOM 1125 N N . GLN A 1 146 ? 39.429 -9.923 -22.265 1.00 73.12 146 GLN A N 1
ATOM 1126 C CA . GLN A 1 146 ? 3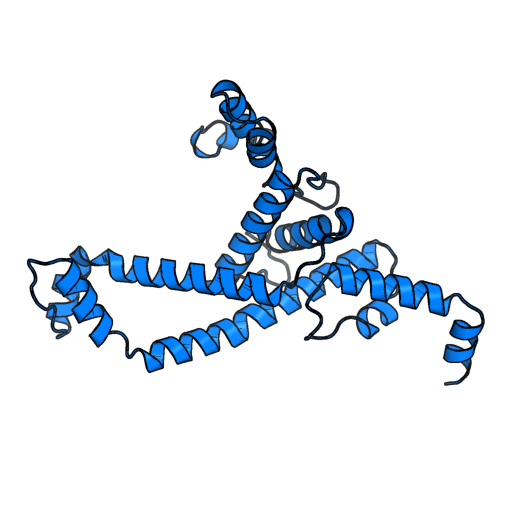8.710 -10.408 -23.445 1.00 73.12 146 GLN A CA 1
ATOM 1127 C C . GLN A 1 146 ? 37.463 -11.233 -23.093 1.00 73.12 146 GLN A C 1
ATOM 1129 O O . GLN A 1 146 ? 36.647 -11.488 -23.979 1.00 73.12 146 GLN A O 1
ATOM 1134 N N . ASP A 1 147 ? 37.278 -11.604 -21.821 1.00 71.81 147 ASP A N 1
ATOM 1135 C CA . ASP A 1 147 ? 36.091 -12.296 -21.316 1.00 71.81 147 ASP A CA 1
ATOM 1136 C C . ASP A 1 147 ? 35.273 -11.363 -20.410 1.00 71.81 147 ASP A C 1
ATOM 1138 O O . ASP A 1 147 ? 35.560 -11.173 -19.228 1.00 71.81 147 ASP A O 1
ATOM 1142 N N . GLU A 1 148 ? 34.200 -10.802 -20.968 1.00 62.41 148 GLU A N 1
ATOM 1143 C CA . GLU A 1 148 ? 33.300 -9.874 -20.276 1.00 62.41 148 GLU A CA 1
ATOM 1144 C C . GLU A 1 148 ? 32.736 -10.452 -18.965 1.00 62.41 148 GLU A C 1
ATOM 1146 O O . GLU A 1 148 ? 32.616 -9.735 -17.970 1.00 62.41 148 GLU A O 1
ATOM 1151 N N . LYS A 1 149 ? 32.454 -11.762 -18.913 1.00 61.03 149 LYS A N 1
ATOM 1152 C CA . LYS A 1 149 ? 31.967 -12.407 -17.685 1.00 61.03 149 LYS A CA 1
ATOM 1153 C C . LYS A 1 149 ? 33.071 -12.525 -16.643 1.00 61.03 149 LYS A C 1
ATOM 1155 O O . LYS A 1 149 ? 32.792 -12.320 -15.459 1.00 61.03 149 LYS A O 1
ATOM 1160 N N . SER A 1 150 ? 34.301 -12.830 -17.062 1.00 67.56 150 SER A N 1
ATOM 1161 C CA . SER A 1 150 ? 35.464 -12.848 -16.169 1.00 67.56 150 SER A CA 1
ATOM 1162 C C . SER A 1 150 ? 35.704 -11.467 -15.568 1.00 67.56 150 SER A C 1
ATOM 1164 O O . SER A 1 150 ? 35.863 -11.368 -14.355 1.00 67.56 150 SER A O 1
ATOM 1166 N N . VAL A 1 151 ? 35.685 -10.412 -16.385 1.00 66.12 151 VAL A N 1
ATOM 1167 C CA . VAL A 1 151 ? 35.875 -9.027 -15.929 1.00 66.12 151 VAL A CA 1
ATOM 1168 C C . VAL A 1 151 ? 34.845 -8.649 -14.872 1.00 66.12 151 VAL A C 1
ATOM 1170 O O . VAL A 1 151 ? 35.208 -8.188 -13.790 1.00 66.12 151 VAL A O 1
ATOM 1173 N N . ILE A 1 152 ? 33.560 -8.861 -15.172 1.00 62.56 152 ILE A N 1
ATOM 1174 C CA . ILE A 1 152 ? 32.464 -8.516 -14.262 1.00 62.56 152 ILE A CA 1
ATOM 1175 C C . ILE A 1 152 ? 32.612 -9.277 -12.945 1.00 62.56 152 ILE A C 1
ATOM 1177 O O . ILE A 1 152 ? 32.523 -8.676 -11.879 1.00 62.56 152 ILE A O 1
ATOM 1181 N N . THR A 1 153 ? 32.880 -10.582 -13.011 1.00 63.22 153 THR A N 1
ATOM 1182 C CA . THR A 1 153 ? 32.976 -11.435 -11.818 1.00 63.22 153 THR A CA 1
ATOM 1183 C C . THR A 1 153 ? 34.159 -11.036 -10.934 1.00 63.22 153 THR A C 1
ATOM 1185 O O . THR A 1 153 ? 34.014 -10.946 -9.716 1.00 63.22 153 THR A O 1
ATOM 1188 N N . THR A 1 154 ? 35.318 -10.754 -11.532 1.00 66.31 154 THR A N 1
ATOM 1189 C CA . THR A 1 154 ? 36.540 -10.392 -10.806 1.00 66.31 154 THR A CA 1
ATOM 1190 C C . THR A 1 154 ? 36.441 -9.002 -10.172 1.00 66.31 154 THR A C 1
ATOM 1192 O O . THR A 1 154 ? 36.797 -8.839 -9.005 1.00 66.31 154 THR A O 1
ATOM 1195 N N . ILE A 1 155 ? 35.900 -8.013 -10.896 1.00 65.31 155 ILE A N 1
ATOM 1196 C CA . ILE A 1 155 ? 35.673 -6.664 -10.356 1.00 65.31 155 ILE A CA 1
ATOM 1197 C C . ILE A 1 155 ? 34.608 -6.705 -9.255 1.00 65.31 155 ILE A C 1
ATOM 1199 O O . ILE A 1 155 ? 34.811 -6.115 -8.195 1.00 65.31 155 ILE A O 1
ATOM 1203 N N . ALA A 1 156 ? 33.507 -7.434 -9.459 1.00 63.06 156 ALA A N 1
ATOM 1204 C CA . ALA A 1 156 ? 32.451 -7.567 -8.458 1.00 63.06 156 ALA A CA 1
ATOM 1205 C C . ALA A 1 156 ? 32.956 -8.203 -7.157 1.00 63.06 156 ALA A C 1
ATOM 1207 O O . ALA A 1 156 ? 32.654 -7.695 -6.081 1.00 63.06 156 ALA A O 1
ATOM 1208 N N . ALA A 1 157 ? 33.784 -9.247 -7.244 1.00 64.50 157 ALA A N 1
ATOM 1209 C CA . ALA A 1 157 ? 34.378 -9.894 -6.074 1.00 64.50 157 ALA A CA 1
ATOM 1210 C C . ALA A 1 157 ? 35.362 -8.994 -5.297 1.00 64.50 157 ALA A C 1
ATOM 1212 O O . ALA A 1 157 ? 35.578 -9.219 -4.109 1.00 64.50 157 ALA A O 1
ATOM 1213 N N . GLN A 1 158 ? 35.973 -7.997 -5.950 1.00 65.56 158 GLN A N 1
ATOM 1214 C CA . GLN A 1 158 ? 36.916 -7.062 -5.317 1.00 65.56 158 GLN A CA 1
ATOM 1215 C C . GLN A 1 158 ? 36.255 -5.793 -4.788 1.00 65.56 158 GLN A C 1
ATOM 1217 O O . GLN A 1 158 ? 36.677 -5.262 -3.764 1.00 65.56 158 GLN A O 1
ATOM 1222 N N . MET A 1 159 ? 35.250 -5.278 -5.497 1.00 59.81 159 MET A N 1
ATOM 1223 C CA . MET A 1 159 ? 34.507 -4.091 -5.073 1.00 59.81 159 MET A CA 1
ATOM 1224 C C . MET A 1 159 ? 33.562 -4.394 -3.920 1.00 59.81 159 MET A C 1
ATOM 1226 O O . MET A 1 159 ? 33.210 -3.492 -3.164 1.00 59.81 159 MET A O 1
ATOM 1230 N N . PHE A 1 160 ? 33.171 -5.656 -3.780 1.00 58.00 160 PHE A N 1
ATOM 1231 C CA . PHE A 1 160 ? 32.163 -6.028 -2.828 1.00 58.00 160 PHE A CA 1
ATOM 1232 C C . PHE A 1 160 ? 32.560 -7.280 -2.047 1.00 58.00 160 PHE A C 1
ATOM 1234 O O . PHE A 1 160 ? 32.466 -8.407 -2.532 1.00 58.00 160 PHE A O 1
ATOM 1241 N N . ASP A 1 161 ? 32.970 -7.080 -0.793 1.00 57.69 161 ASP A N 1
ATOM 1242 C CA . ASP A 1 161 ? 32.970 -8.162 0.185 1.00 57.69 161 ASP A CA 1
ATOM 1243 C C . ASP A 1 161 ? 31.520 -8.618 0.388 1.00 57.69 161 ASP A C 1
ATOM 1245 O O . ASP A 1 161 ? 30.647 -7.833 0.764 1.00 57.69 161 ASP A O 1
ATOM 1249 N N . LYS A 1 162 ? 31.260 -9.896 0.115 1.00 53.12 162 LYS A N 1
ATOM 1250 C CA . LYS A 1 162 ? 29.918 -10.480 0.157 1.00 53.12 162 LYS A CA 1
ATOM 1251 C C . LYS A 1 162 ? 29.241 -10.270 1.518 1.00 53.12 162 LYS A C 1
ATOM 1253 O O . LYS A 1 162 ? 28.046 -10.001 1.554 1.00 53.12 162 LYS A O 1
ATOM 1258 N N . ASN A 1 163 ? 30.010 -10.303 2.611 1.00 49.50 163 ASN A N 1
ATOM 1259 C CA . ASN A 1 163 ? 29.489 -10.059 3.959 1.00 49.50 163 ASN A CA 1
ATOM 1260 C C . ASN A 1 163 ? 29.120 -8.584 4.180 1.00 49.50 163 ASN A C 1
ATOM 1262 O O . ASN A 1 163 ? 28.119 -8.289 4.824 1.00 49.50 163 ASN A O 1
ATOM 1266 N N . SER A 1 164 ? 29.903 -7.662 3.615 1.00 55.19 164 SER A N 1
ATOM 1267 C CA . SER A 1 164 ? 29.645 -6.220 3.671 1.00 55.19 164 SER A CA 1
ATOM 1268 C C . SER A 1 164 ? 28.389 -5.837 2.872 1.00 55.19 164 SER A C 1
ATOM 1270 O O . SER A 1 164 ? 27.581 -5.048 3.349 1.00 55.19 164 SER A O 1
ATOM 1272 N N . ILE A 1 165 ? 28.167 -6.457 1.701 1.00 57.00 165 ILE A N 1
ATOM 1273 C CA . ILE A 1 165 ? 26.926 -6.287 0.923 1.00 57.00 165 ILE A CA 1
ATOM 1274 C C . ILE A 1 165 ? 25.718 -6.827 1.684 1.00 57.00 165 ILE A C 1
ATOM 1276 O O . ILE A 1 165 ? 24.707 -6.142 1.772 1.00 57.00 165 ILE A O 1
ATOM 1280 N N . GLU A 1 166 ? 25.801 -8.057 2.200 1.00 56.09 166 GLU A N 1
ATOM 1281 C CA . GLU A 1 166 ? 24.695 -8.686 2.932 1.00 56.09 166 GLU A CA 1
ATOM 1282 C C . GLU A 1 166 ? 24.313 -7.847 4.162 1.00 56.09 166 GLU A C 1
ATOM 1284 O O . GLU A 1 166 ? 23.130 -7.624 4.412 1.00 56.09 166 GLU A O 1
ATOM 1289 N N . GLN A 1 167 ? 25.300 -7.277 4.860 1.00 58.41 167 GLN A N 1
ATOM 1290 C CA . GLN A 1 167 ? 25.071 -6.421 6.020 1.00 58.41 167 GLN A CA 1
ATOM 1291 C C . GLN A 1 167 ? 24.492 -5.041 5.658 1.00 58.41 167 GLN A C 1
ATOM 1293 O O . GLN A 1 167 ? 23.565 -4.581 6.329 1.00 58.41 167 GLN A O 1
ATOM 1298 N N . ASP A 1 168 ? 24.986 -4.389 4.601 1.00 60.91 168 ASP A N 1
ATOM 1299 C CA . ASP A 1 168 ? 24.431 -3.116 4.125 1.00 60.91 168 ASP A CA 1
ATOM 1300 C C . ASP A 1 168 ? 23.023 -3.303 3.547 1.00 60.91 168 ASP A C 1
ATOM 1302 O O . ASP A 1 168 ? 22.148 -2.463 3.776 1.00 60.91 168 ASP A O 1
ATOM 1306 N N . LEU A 1 169 ? 22.771 -4.414 2.849 1.00 65.25 169 LEU A N 1
ATOM 1307 C CA . LEU A 1 169 ? 21.449 -4.765 2.341 1.00 65.25 169 LEU A CA 1
ATOM 1308 C C . LEU A 1 169 ? 20.455 -4.967 3.492 1.00 65.25 169 LEU A C 1
ATOM 1310 O O . LEU A 1 169 ? 19.380 -4.364 3.491 1.00 65.25 169 LEU A O 1
ATOM 1314 N N . ASP A 1 170 ? 20.820 -5.762 4.498 1.00 64.94 170 ASP A N 1
ATOM 1315 C CA . ASP A 1 170 ? 19.970 -6.004 5.665 1.00 64.94 170 ASP A CA 1
ATOM 1316 C C . ASP A 1 170 ? 19.688 -4.714 6.444 1.00 64.94 170 ASP A C 1
ATOM 1318 O O . ASP A 1 170 ? 18.559 -4.491 6.893 1.00 64.94 170 ASP A O 1
ATOM 1322 N N . LEU A 1 171 ? 20.679 -3.824 6.556 1.00 70.06 171 LEU A N 1
ATOM 1323 C CA . LEU A 1 171 ? 20.509 -2.528 7.206 1.00 70.06 171 LEU A CA 1
ATOM 1324 C C . LEU A 1 171 ? 19.534 -1.628 6.432 1.00 70.06 171 LEU A C 1
ATOM 1326 O O . LEU A 1 171 ? 18.623 -1.056 7.032 1.00 70.06 171 LEU A O 1
ATOM 1330 N N . HIS A 1 172 ? 19.678 -1.526 5.107 1.00 75.62 172 HIS A N 1
ATOM 1331 C CA . HIS A 1 172 ? 18.790 -0.707 4.276 1.00 75.62 172 HIS A CA 1
ATOM 1332 C C . HIS A 1 172 ? 17.363 -1.261 4.258 1.00 75.62 172 HIS A C 1
ATOM 1334 O O . HIS A 1 172 ? 16.409 -0.504 4.444 1.00 75.62 172 HIS A O 1
ATOM 1340 N N . MET A 1 173 ? 17.197 -2.577 4.115 1.00 79.06 173 MET A N 1
ATOM 1341 C CA . MET A 1 173 ? 15.893 -3.238 4.197 1.00 79.06 173 MET A CA 1
ATOM 1342 C C . MET A 1 173 ? 15.237 -3.030 5.569 1.00 79.06 173 MET A C 1
ATOM 1344 O O . MET A 1 173 ? 14.039 -2.741 5.649 1.00 79.06 173 MET A O 1
ATOM 1348 N N . GLY A 1 174 ? 16.031 -3.125 6.641 1.00 82.94 174 GLY A N 1
ATOM 1349 C CA . GLY A 1 174 ? 15.613 -2.888 8.023 1.00 82.94 174 GLY A CA 1
ATOM 1350 C C . GLY A 1 174 ? 15.168 -1.452 8.314 1.00 82.94 174 GLY A C 1
ATOM 1351 O O . GLY A 1 174 ? 14.517 -1.221 9.330 1.00 82.94 174 GLY A O 1
ATOM 1352 N N . VAL A 1 175 ? 15.462 -0.499 7.425 1.00 87.94 175 VAL A N 1
ATOM 1353 C CA . VAL A 1 175 ? 15.004 0.896 7.514 1.00 87.94 175 VAL A CA 1
ATOM 1354 C C . VAL A 1 175 ? 13.859 1.169 6.538 1.00 87.94 175 VAL A C 1
ATOM 1356 O O . VAL A 1 175 ? 12.831 1.714 6.935 1.00 87.94 175 VAL A O 1
ATOM 1359 N N . ILE A 1 176 ? 14.004 0.767 5.273 1.00 90.88 176 ILE A N 1
ATOM 1360 C CA . ILE A 1 176 ? 13.057 1.085 4.197 1.00 90.88 176 ILE A CA 1
ATOM 1361 C C . ILE A 1 176 ? 11.695 0.439 4.440 1.00 90.88 176 ILE A C 1
ATOM 1363 O O . ILE A 1 176 ? 10.672 1.116 4.338 1.00 90.88 176 ILE A O 1
ATOM 1367 N N . VAL A 1 177 ? 11.663 -0.856 4.766 1.00 93.19 177 VAL A N 1
ATOM 1368 C CA . VAL A 1 177 ? 10.395 -1.586 4.891 1.00 93.19 177 VAL A CA 1
ATOM 1369 C C . VAL A 1 177 ? 9.573 -1.085 6.086 1.00 93.19 177 VAL A C 1
ATOM 1371 O O . VAL A 1 177 ? 8.391 -0.797 5.887 1.00 93.19 177 VAL A O 1
ATOM 1374 N N . PRO A 1 178 ? 10.142 -0.905 7.297 1.00 95.00 178 PRO A N 1
ATOM 1375 C CA . PRO A 1 178 ? 9.392 -0.328 8.413 1.00 95.00 178 PRO A CA 1
ATOM 1376 C C . PRO A 1 178 ? 8.934 1.113 8.163 1.00 95.00 178 PRO A C 1
ATOM 1378 O O . PRO A 1 178 ? 7.814 1.459 8.537 1.00 95.00 178 PRO A O 1
ATOM 1381 N N . ASP A 1 179 ? 9.757 1.941 7.512 1.00 95.88 179 ASP A N 1
ATOM 1382 C CA . ASP A 1 179 ? 9.405 3.328 7.181 1.00 95.88 179 ASP A CA 1
ATOM 1383 C C . ASP A 1 179 ? 8.245 3.393 6.172 1.00 95.88 179 ASP A C 1
ATOM 1385 O O . ASP A 1 179 ? 7.263 4.107 6.384 1.00 95.88 179 ASP A O 1
ATOM 1389 N N . LEU A 1 180 ? 8.289 2.576 5.115 1.00 96.44 180 LEU A N 1
ATOM 1390 C CA . LEU A 1 180 ? 7.202 2.482 4.139 1.00 96.44 180 LEU A CA 1
ATOM 1391 C C . LEU A 1 180 ? 5.930 1.870 4.751 1.00 96.44 180 LEU A C 1
ATOM 1393 O O . LEU A 1 180 ? 4.822 2.325 4.458 1.00 96.44 180 LEU A O 1
ATOM 1397 N N . LEU A 1 181 ? 6.052 0.888 5.649 1.00 97.25 181 LEU A N 1
ATOM 1398 C CA . LEU A 1 181 ? 4.905 0.356 6.388 1.00 97.25 181 LEU A CA 1
ATOM 1399 C C . LEU A 1 181 ? 4.267 1.429 7.286 1.00 97.25 181 LEU A C 1
ATOM 1401 O O . LEU A 1 181 ? 3.044 1.578 7.288 1.00 97.25 181 LEU A O 1
ATOM 1405 N N . SER A 1 182 ? 5.080 2.222 7.990 1.00 96.75 182 SER A N 1
ATOM 1406 C CA . SER A 1 182 ? 4.607 3.369 8.775 1.00 96.75 182 SER A CA 1
ATOM 1407 C C . SER A 1 182 ? 3.896 4.396 7.889 1.00 96.75 182 SER A C 1
ATOM 1409 O O . SER A 1 182 ? 2.828 4.899 8.242 1.00 96.75 182 SER A O 1
ATOM 1411 N N . PHE A 1 183 ? 4.418 4.657 6.688 1.00 97.38 183 PHE A N 1
ATOM 1412 C CA . PHE A 1 183 ? 3.752 5.519 5.714 1.00 97.38 183 PHE A CA 1
ATOM 1413 C C . PHE A 1 183 ? 2.376 4.975 5.294 1.00 97.38 183 PHE A C 1
ATOM 1415 O O . PHE A 1 183 ? 1.404 5.736 5.229 1.00 97.38 183 PHE A O 1
ATOM 1422 N N . PHE A 1 184 ? 2.251 3.663 5.067 1.00 98.12 184 PHE A N 1
ATOM 1423 C CA . PHE A 1 184 ? 0.953 3.024 4.830 1.00 98.12 184 PHE A CA 1
ATOM 1424 C C . PHE A 1 184 ? 0.006 3.176 6.019 1.00 98.12 184 PHE A C 1
ATOM 1426 O O . PHE A 1 184 ? -1.174 3.459 5.807 1.00 98.12 184 PHE A O 1
ATOM 1433 N N . HIS A 1 185 ? 0.494 3.040 7.255 1.00 98.06 185 HIS A N 1
ATOM 1434 C CA . HIS A 1 185 ? -0.317 3.274 8.454 1.00 98.06 185 HIS A CA 1
ATOM 1435 C C . HIS A 1 185 ? -0.847 4.701 8.498 1.00 98.06 185 HIS A C 1
ATOM 1437 O O . HIS A 1 185 ? -2.041 4.892 8.712 1.00 98.06 185 HIS A O 1
ATOM 1443 N N . ASP A 1 186 ? -0.012 5.699 8.220 1.00 96.94 186 ASP A N 1
ATOM 1444 C CA . ASP A 1 186 ? -0.443 7.097 8.186 1.00 96.94 186 ASP A CA 1
ATOM 1445 C C . ASP A 1 186 ? -1.507 7.353 7.118 1.00 96.94 186 ASP A C 1
ATOM 1447 O O . ASP A 1 186 ? -2.462 8.098 7.350 1.00 96.94 186 ASP A O 1
ATOM 1451 N N . ARG A 1 187 ? -1.377 6.733 5.940 1.00 97.00 187 ARG A N 1
ATOM 1452 C CA . ARG A 1 187 ? -2.398 6.834 4.887 1.00 97.00 187 ARG A CA 1
ATOM 1453 C C . ARG A 1 187 ? -3.685 6.105 5.270 1.00 97.00 187 ARG A C 1
ATOM 1455 O O . ARG A 1 187 ? -4.767 6.646 5.045 1.00 97.00 187 ARG A O 1
ATOM 1462 N N . LEU A 1 188 ? -3.581 4.933 5.894 1.00 97.81 188 LEU A N 1
ATOM 1463 C CA . LEU A 1 188 ? -4.729 4.168 6.374 1.00 97.81 188 LEU A CA 1
ATOM 1464 C C . LEU A 1 188 ? -5.484 4.919 7.477 1.00 97.81 188 LEU A C 1
ATOM 1466 O O . LEU A 1 188 ? -6.710 4.918 7.479 1.00 97.81 188 LEU A O 1
ATOM 1470 N N . LYS A 1 189 ? -4.772 5.613 8.374 1.00 97.25 189 LYS A N 1
ATOM 1471 C CA . LYS A 1 189 ? -5.373 6.480 9.398 1.00 97.25 189 LYS A CA 1
ATOM 1472 C C . LYS A 1 189 ? -6.240 7.567 8.774 1.00 97.25 189 LYS A C 1
ATOM 1474 O O . LYS A 1 189 ? -7.357 7.774 9.235 1.00 97.25 189 LYS A O 1
ATOM 1479 N N . VAL A 1 190 ? -5.751 8.249 7.734 1.00 96.00 190 VAL A N 1
ATOM 1480 C CA . VAL A 1 190 ? -6.549 9.259 7.014 1.00 96.00 190 VAL A CA 1
ATOM 1481 C C . VAL A 1 190 ? -7.767 8.607 6.364 1.00 96.00 190 VAL A C 1
ATOM 1483 O O . VAL A 1 190 ? -8.879 9.058 6.601 1.00 96.00 190 VAL A O 1
ATOM 1486 N N . TYR A 1 191 ? -7.573 7.498 5.645 1.00 96.56 191 TYR A N 1
ATOM 1487 C CA . TYR A 1 191 ? -8.669 6.760 5.013 1.00 96.56 191 TYR A CA 1
ATOM 1488 C C . TYR A 1 191 ? -9.771 6.371 6.015 1.00 96.56 191 TYR A C 1
ATOM 1490 O O . TYR A 1 191 ? -10.943 6.635 5.773 1.00 96.56 191 TYR A O 1
ATOM 1498 N N . LEU A 1 192 ? -9.407 5.794 7.164 1.00 97.12 192 LEU A N 1
ATOM 1499 C CA . LEU A 1 192 ? -10.357 5.391 8.204 1.00 97.12 192 LEU A CA 1
ATOM 1500 C C . LEU A 1 192 ? -11.091 6.589 8.825 1.00 97.12 192 LEU A C 1
ATOM 1502 O O . LEU A 1 192 ? -12.294 6.506 9.066 1.00 97.12 192 LEU A O 1
ATOM 1506 N N . ARG A 1 193 ? -10.396 7.710 9.054 1.00 96.25 193 ARG A N 1
ATOM 1507 C CA . ARG A 1 193 ? -11.014 8.952 9.553 1.00 96.25 193 ARG A CA 1
ATOM 1508 C C . ARG A 1 193 ? -12.022 9.519 8.559 1.00 96.25 193 ARG A C 1
ATOM 1510 O O . ARG A 1 193 ? -13.100 9.929 8.975 1.00 96.25 193 ARG A O 1
ATOM 1517 N N . ASP A 1 194 ? -11.701 9.491 7.268 1.00 95.25 194 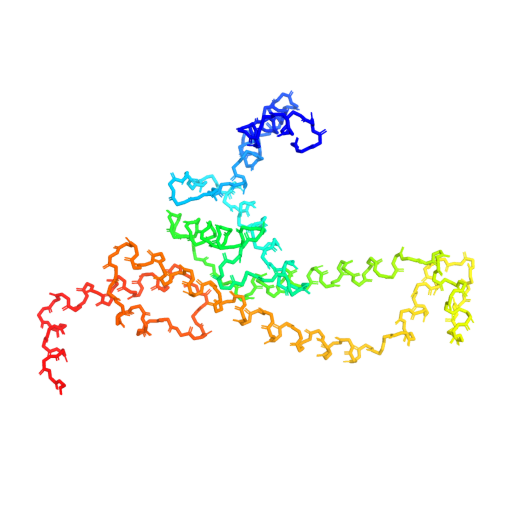ASP A N 1
ATOM 1518 C CA . ASP A 1 194 ? -12.611 9.933 6.206 1.00 95.25 194 ASP A CA 1
ATOM 1519 C C . ASP A 1 194 ? -13.864 9.039 6.119 1.00 95.25 194 ASP A C 1
ATOM 1521 O O . ASP A 1 194 ? -14.935 9.516 5.753 1.00 95.25 194 ASP A O 1
ATOM 1525 N N . GLN A 1 195 ? -13.760 7.763 6.518 1.00 94.00 195 GLN A N 1
ATOM 1526 C CA . GLN A 1 195 ? -14.902 6.848 6.686 1.00 94.00 195 GLN A CA 1
ATOM 1527 C C . GLN A 1 195 ? -15.649 7.022 8.026 1.00 94.00 195 GLN A C 1
ATOM 1529 O O . GLN A 1 195 ? -16.578 6.273 8.318 1.00 94.00 195 GLN A O 1
ATOM 1534 N N . GLY A 1 196 ? -15.264 7.996 8.855 1.00 94.69 196 GLY A N 1
ATOM 1535 C CA . GLY A 1 196 ? -15.917 8.294 10.131 1.00 94.69 196 GLY A CA 1
ATOM 1536 C C . GLY A 1 196 ? -15.453 7.442 11.315 1.00 94.69 196 GLY A C 1
ATOM 1537 O O . GLY A 1 196 ? -16.051 7.522 12.388 1.00 94.69 196 GLY A O 1
ATOM 1538 N N . ALA A 1 197 ? -14.389 6.644 11.170 1.00 95.25 197 ALA A N 1
ATOM 1539 C CA . ALA A 1 197 ? -13.849 5.881 12.289 1.00 95.25 197 ALA A CA 1
ATOM 1540 C C . ALA A 1 197 ? -13.240 6.810 13.354 1.00 95.25 197 ALA A C 1
ATOM 1542 O O . ALA A 1 197 ? -12.530 7.776 13.055 1.00 95.25 197 ALA A O 1
ATOM 1543 N N . ARG A 1 198 ? -13.501 6.494 14.626 1.00 93.50 198 ARG A N 1
ATOM 1544 C CA . ARG A 1 198 ? -13.020 7.275 15.770 1.00 93.50 198 ARG A CA 1
ATOM 1545 C C . ARG A 1 198 ? -11.499 7.183 15.927 1.00 93.50 198 ARG A C 1
ATOM 1547 O O . ARG A 1 198 ? -10.913 6.109 15.804 1.00 93.50 198 ARG A O 1
ATOM 1554 N N . HIS A 1 199 ? -10.871 8.309 16.265 1.00 92.94 199 HIS A N 1
ATOM 1555 C CA . HIS A 1 199 ? -9.414 8.441 16.373 1.00 92.94 199 HIS A CA 1
ATOM 1556 C C . HIS A 1 199 ? -8.782 7.465 17.375 1.00 92.94 199 HIS A C 1
ATOM 1558 O O . HIS A 1 199 ? -7.789 6.813 17.065 1.00 92.94 199 HIS A O 1
ATOM 1564 N N . ASP A 1 200 ? -9.378 7.348 18.558 1.00 93.38 200 ASP A N 1
ATOM 1565 C CA . ASP A 1 200 ? -8.918 6.476 19.637 1.00 93.38 200 ASP A CA 1
ATOM 1566 C C . ASP A 1 200 ? -8.948 4.992 19.245 1.00 93.38 200 ASP A C 1
ATOM 1568 O O . ASP A 1 200 ? -8.031 4.251 19.586 1.00 93.38 200 ASP A O 1
ATOM 1572 N N . LEU A 1 201 ? -9.942 4.564 18.458 1.00 94.19 201 LEU A N 1
ATOM 1573 C CA . LEU A 1 201 ? -10.036 3.178 17.984 1.00 94.19 201 LEU A CA 1
ATOM 1574 C C . LEU A 1 201 ? -8.961 2.855 16.952 1.00 94.19 201 LEU A C 1
ATOM 1576 O O . LEU A 1 201 ? -8.372 1.775 16.978 1.00 94.19 201 LEU A O 1
ATOM 1580 N N . ILE A 1 202 ? -8.692 3.799 16.051 1.00 95.56 202 ILE A N 1
ATOM 1581 C CA . ILE A 1 202 ? -7.648 3.644 15.039 1.00 95.56 202 ILE A CA 1
ATOM 1582 C C . ILE A 1 202 ? -6.284 3.475 15.722 1.00 95.56 202 ILE A C 1
ATOM 1584 O O . ILE A 1 202 ? -5.551 2.536 15.406 1.00 95.56 202 ILE A O 1
ATOM 1588 N N . ASP A 1 203 ? -5.960 4.344 16.681 1.00 93.81 203 ASP A N 1
ATOM 1589 C CA . ASP A 1 203 ? -4.679 4.295 17.392 1.00 93.81 203 ASP A CA 1
ATOM 1590 C C . ASP A 1 203 ? -4.563 3.085 18.333 1.00 93.81 203 ASP A C 1
ATOM 1592 O O . ASP A 1 203 ? -3.464 2.571 18.525 1.00 93.81 203 ASP A O 1
ATOM 1596 N N . ALA A 1 204 ? -5.677 2.575 18.870 1.00 94.06 204 ALA A N 1
ATOM 1597 C CA . ALA A 1 204 ? -5.677 1.352 19.673 1.00 94.06 204 ALA A CA 1
ATOM 1598 C C . ALA A 1 204 ? -5.354 0.088 18.852 1.00 94.06 204 ALA A C 1
ATOM 1600 O O . ALA A 1 204 ? -4.800 -0.876 19.383 1.00 94.06 204 ALA A O 1
ATOM 1601 N N . VAL A 1 205 ? -5.708 0.067 17.562 1.00 95.44 205 VAL A N 1
ATOM 1602 C CA . VAL A 1 205 ? -5.552 -1.115 16.697 1.00 95.44 205 VAL A CA 1
ATOM 1603 C C . VAL A 1 205 ? -4.249 -1.092 15.891 1.00 95.44 205 VAL A C 1
ATOM 1605 O O . VAL A 1 205 ? -3.654 -2.149 15.635 1.00 95.44 205 VAL A O 1
ATOM 1608 N N . ILE A 1 206 ? -3.804 0.084 15.448 1.00 96.00 206 ILE A N 1
ATOM 1609 C CA . ILE A 1 206 ? -2.605 0.211 14.616 1.00 96.00 206 ILE A CA 1
ATOM 1610 C C . ILE A 1 206 ? -1.358 0.184 15.498 1.00 96.00 206 ILE A C 1
ATOM 1612 O O . ILE A 1 206 ? -1.131 1.057 16.327 1.00 96.00 206 ILE A O 1
ATOM 1616 N N . THR A 1 207 ? -0.505 -0.809 15.262 1.00 95.31 207 THR A N 1
ATOM 1617 C CA . THR A 1 207 ? 0.799 -0.955 15.912 1.00 95.31 207 THR A CA 1
ATOM 1618 C C . THR A 1 207 ? 1.887 -1.028 14.840 1.00 95.31 207 THR A C 1
ATOM 1620 O O . THR A 1 207 ? 1.581 -1.427 13.715 1.00 95.31 207 THR A O 1
ATOM 1623 N N . PRO A 1 208 ? 3.168 -0.770 15.162 1.00 93.25 208 PRO A N 1
ATOM 1624 C CA . PRO A 1 208 ? 4.263 -0.919 14.196 1.00 93.25 208 PRO A CA 1
ATOM 1625 C C . PRO A 1 208 ? 4.374 -2.320 13.568 1.00 93.25 208 PRO A C 1
ATOM 1627 O O . PRO A 1 208 ? 4.946 -2.477 12.499 1.00 93.25 208 PRO A O 1
ATOM 1630 N N . ARG A 1 209 ? 3.810 -3.351 14.216 1.00 90.75 209 ARG A N 1
ATOM 1631 C CA . ARG A 1 209 ? 3.780 -4.739 13.717 1.00 90.75 209 ARG A CA 1
ATOM 1632 C C . ARG A 1 209 ? 2.526 -5.069 12.897 1.00 90.75 209 ARG A C 1
ATOM 1634 O O . ARG A 1 209 ? 2.368 -6.206 12.449 1.00 90.75 209 ARG A O 1
ATOM 1641 N N . SER A 1 210 ? 1.593 -4.129 12.757 1.00 93.56 210 SER A N 1
ATOM 1642 C CA . SER A 1 210 ? 0.336 -4.342 12.043 1.00 93.56 210 SER A CA 1
ATOM 1643 C C . SER A 1 210 ? 0.593 -4.330 10.533 1.00 93.56 210 SER A C 1
ATOM 1645 O O . SER A 1 210 ? 0.769 -3.281 9.937 1.00 93.56 210 SER A O 1
ATOM 1647 N N . ASP A 1 211 ? 0.624 -5.506 9.914 1.00 94.50 211 ASP A N 1
ATOM 1648 C CA . ASP A 1 211 ? 1.132 -5.668 8.539 1.00 94.50 211 ASP A CA 1
ATOM 1649 C C . ASP A 1 211 ? 0.057 -5.959 7.472 1.00 94.50 211 ASP A C 1
ATOM 1651 O O . ASP A 1 211 ? 0.328 -6.022 6.276 1.00 94.50 211 ASP A O 1
ATOM 1655 N N . ASP A 1 212 ? -1.181 -6.173 7.905 1.00 97.44 212 ASP A N 1
ATOM 1656 C CA . ASP A 1 212 ? -2.303 -6.476 7.020 1.00 97.44 212 ASP A CA 1
ATOM 1657 C C . ASP A 1 212 ? -3.365 -5.387 7.163 1.00 97.44 212 ASP A C 1
ATOM 1659 O O . ASP A 1 212 ? -4.050 -5.294 8.186 1.00 97.44 212 ASP A O 1
ATOM 1663 N N . LEU A 1 213 ? -3.474 -4.547 6.132 1.00 97.69 213 LEU A N 1
ATOM 1664 C CA . LEU A 1 213 ? -4.339 -3.370 6.145 1.00 97.69 213 LEU A CA 1
ATOM 1665 C C . LEU A 1 213 ? -5.821 -3.738 6.270 1.00 97.69 213 LEU A C 1
ATOM 1667 O O . LEU A 1 213 ? -6.554 -3.075 7.002 1.00 97.69 213 LEU A O 1
ATOM 1671 N N . LEU A 1 214 ? -6.260 -4.820 5.623 1.00 97.81 214 LEU A N 1
ATOM 1672 C CA . LEU A 1 214 ? -7.644 -5.281 5.721 1.00 97.81 214 LEU A CA 1
ATOM 1673 C C . LEU A 1 214 ? -7.952 -5.788 7.133 1.00 97.81 214 LEU A C 1
ATOM 1675 O O . LEU A 1 214 ? -9.018 -5.508 7.679 1.00 97.81 214 LEU A O 1
ATOM 1679 N N . GLN A 1 215 ? -7.019 -6.516 7.749 1.00 97.69 215 GLN A N 1
ATOM 1680 C CA . GLN A 1 215 ? -7.181 -6.981 9.129 1.00 97.69 215 GLN A CA 1
ATOM 1681 C C . GLN A 1 215 ? -7.225 -5.824 10.129 1.00 97.69 215 GLN A C 1
ATOM 1683 O O . GLN A 1 215 ? -7.982 -5.893 11.096 1.00 97.69 215 GLN A O 1
ATOM 1688 N N . ILE A 1 216 ? -6.451 -4.758 9.905 1.00 97.56 216 ILE A N 1
ATOM 1689 C CA . ILE A 1 216 ? -6.533 -3.536 10.716 1.00 97.56 216 ILE A CA 1
ATOM 1690 C C . ILE A 1 216 ? -7.942 -2.944 10.626 1.00 97.56 216 ILE A C 1
ATOM 1692 O O . ILE A 1 216 ? -8.560 -2.715 11.661 1.00 97.56 216 ILE A O 1
ATOM 1696 N N . VAL A 1 217 ? -8.467 -2.751 9.414 1.00 97.69 217 VAL A N 1
ATOM 1697 C CA . VAL A 1 217 ? -9.808 -2.178 9.193 1.00 97.69 217 VAL A CA 1
ATOM 1698 C C . VAL A 1 217 ? -10.873 -3.006 9.903 1.00 97.69 217 VAL A C 1
ATOM 1700 O O . VAL A 1 217 ? -11.615 -2.474 10.723 1.00 97.69 217 VAL A O 1
ATOM 1703 N N . ARG A 1 218 ? -10.866 -4.328 9.696 1.00 97.25 218 ARG A N 1
ATOM 1704 C CA . ARG A 1 218 ? -11.818 -5.243 10.345 1.00 97.25 218 ARG A CA 1
ATOM 1705 C C . ARG A 1 218 ? -11.750 -5.182 11.869 1.00 97.25 218 ARG A C 1
ATOM 1707 O O . ARG A 1 218 ? -12.774 -5.296 12.531 1.00 97.25 218 ARG A O 1
ATOM 1714 N N . ARG A 1 219 ? -10.557 -5.009 12.446 1.00 97.12 219 ARG A N 1
ATOM 1715 C CA . ARG A 1 219 ? -10.383 -4.852 13.899 1.00 97.12 219 ARG A CA 1
ATOM 1716 C C . ARG A 1 219 ? -10.915 -3.514 14.401 1.00 97.12 219 ARG A C 1
ATOM 1718 O O . ARG A 1 219 ? -11.523 -3.497 15.464 1.00 97.12 219 ARG A O 1
ATOM 1725 N N . VAL A 1 220 ? -10.710 -2.425 13.659 1.00 97.12 220 VAL A N 1
ATOM 1726 C CA . VAL A 1 220 ? -11.269 -1.105 13.998 1.00 97.12 220 VAL A CA 1
ATOM 1727 C C . VAL A 1 220 ? -12.798 -1.151 13.964 1.00 97.12 220 VAL A C 1
ATOM 1729 O O . VAL A 1 220 ? -13.438 -0.719 14.919 1.00 97.12 220 VAL A O 1
ATOM 1732 N N . GLU A 1 221 ? -13.385 -1.735 12.919 1.00 95.50 221 GLU A N 1
ATOM 1733 C CA . GLU A 1 221 ? -14.839 -1.905 12.781 1.00 95.50 221 GLU A CA 1
ATOM 1734 C C . GLU A 1 221 ? -15.425 -2.797 13.880 1.00 95.50 221 GLU A C 1
ATOM 1736 O O . GLU A 1 221 ? -16.436 -2.448 14.494 1.00 95.50 221 GLU A O 1
ATOM 1741 N N . ALA A 1 222 ? -14.774 -3.931 14.161 1.00 96.00 222 ALA A N 1
ATOM 1742 C CA . ALA A 1 222 ? -15.195 -4.850 15.211 1.00 96.00 222 ALA A CA 1
ATOM 1743 C C . ALA A 1 222 ? -15.110 -4.205 16.600 1.00 96.00 222 ALA A C 1
ATOM 1745 O O . ALA A 1 222 ? -16.031 -4.362 17.398 1.00 96.00 222 ALA A O 1
ATOM 1746 N N . LEU A 1 223 ? -14.038 -3.455 16.883 1.00 94.75 223 LEU A N 1
ATOM 1747 C CA . LEU A 1 223 ? -13.888 -2.732 18.143 1.00 94.75 223 LEU A CA 1
ATOM 1748 C C . LEU A 1 223 ? -14.948 -1.634 18.282 1.00 94.75 223 LEU A C 1
ATOM 1750 O O . LEU A 1 223 ? -15.552 -1.516 19.342 1.00 94.75 223 LEU A O 1
ATOM 1754 N N . GLY A 1 224 ? -15.217 -0.876 17.215 1.00 93.38 224 GLY A N 1
ATOM 1755 C CA . GLY A 1 224 ? -16.288 0.123 17.200 1.00 93.38 224 GLY A CA 1
ATOM 1756 C C . GLY A 1 224 ? -17.654 -0.499 17.484 1.00 93.38 224 GLY A C 1
ATOM 1757 O O . GLY A 1 224 ? -18.323 -0.103 18.433 1.00 93.38 224 GLY A O 1
ATOM 1758 N N . SER A 1 225 ? -18.003 -1.552 16.741 1.00 93.38 225 SER A N 1
ATOM 1759 C CA . SER A 1 225 ? -19.274 -2.269 16.904 1.00 93.38 225 SER A CA 1
ATOM 1760 C C . SER A 1 225 ? -19.422 -2.893 18.295 1.00 93.38 225 SER A C 1
ATOM 1762 O O . SER A 1 225 ? -20.519 -2.920 18.845 1.00 93.38 225 SER A O 1
ATOM 1764 N N . PHE A 1 226 ? -18.329 -3.388 18.886 1.00 93.38 226 PHE A N 1
ATOM 1765 C CA . PHE A 1 226 ? -18.332 -3.906 20.253 1.00 93.38 226 PHE A CA 1
ATOM 1766 C C . PHE A 1 226 ? -18.591 -2.802 21.285 1.00 93.38 226 PHE A C 1
ATOM 1768 O O . PHE A 1 226 ? -19.382 -3.005 22.203 1.00 93.38 226 PHE A O 1
ATOM 1775 N N . LEU A 1 227 ? -17.976 -1.627 21.135 1.00 91.44 227 LEU A N 1
ATOM 1776 C CA . LEU A 1 2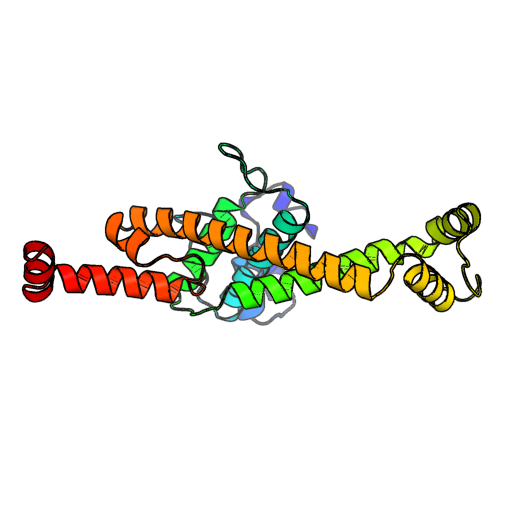27 ? -18.161 -0.507 22.065 1.00 91.44 227 LEU A CA 1
ATOM 1777 C C . LEU A 1 227 ? -19.565 0.110 22.014 1.00 91.44 227 LEU A C 1
ATOM 1779 O O . LEU A 1 227 ? -19.987 0.718 22.996 1.00 91.44 227 LEU A O 1
ATOM 1783 N N . ASP A 1 228 ? -20.303 -0.090 20.923 1.00 89.94 228 ASP A N 1
ATOM 1784 C CA . ASP A 1 228 ? -21.709 0.315 20.816 1.00 89.94 228 ASP A CA 1
ATOM 1785 C C . ASP A 1 228 ? -22.664 -0.609 21.600 1.00 89.94 228 ASP A C 1
ATOM 1787 O O . ASP A 1 228 ? -23.812 -0.237 21.873 1.00 89.94 228 ASP A O 1
ATOM 1791 N N . THR A 1 229 ? -22.200 -1.798 22.006 1.00 94.19 229 THR A N 1
ATOM 1792 C CA . THR A 1 229 ? -22.966 -2.725 22.854 1.00 94.19 229 THR A CA 1
ATOM 1793 C C . THR A 1 229 ? -23.008 -2.271 24.316 1.00 94.19 229 THR A C 1
ATOM 1795 O O . THR A 1 229 ? -22.163 -1.502 24.773 1.00 94.19 229 THR A O 1
ATOM 1798 N N . GLU A 1 230 ? -23.975 -2.777 25.085 1.00 90.31 230 GLU A N 1
ATOM 1799 C CA . GLU A 1 230 ? -24.069 -2.496 26.526 1.00 90.31 230 GLU A CA 1
ATOM 1800 C C . GLU A 1 230 ? -22.821 -2.966 27.291 1.00 90.31 230 GLU A C 1
ATOM 1802 O O . GLU A 1 230 ? -22.303 -2.228 28.128 1.00 90.31 230 GLU A O 1
ATOM 1807 N N . ASP A 1 231 ? -22.275 -4.138 26.956 1.00 89.06 231 ASP A N 1
ATOM 1808 C CA . ASP A 1 231 ? -21.038 -4.648 27.561 1.00 89.06 231 ASP A CA 1
ATOM 1809 C C . ASP A 1 231 ? -19.839 -3.741 27.253 1.00 89.06 231 ASP A C 1
ATOM 1811 O O . ASP A 1 231 ? -19.032 -3.444 28.136 1.00 89.06 231 ASP A O 1
ATOM 1815 N N . GLY A 1 232 ? -19.747 -3.248 26.015 1.00 88.75 232 GLY A N 1
ATOM 1816 C CA . GLY A 1 232 ? -18.712 -2.305 25.600 1.00 88.75 232 GLY A CA 1
ATOM 1817 C C . GLY A 1 232 ? -18.794 -0.967 26.338 1.00 88.75 232 GLY A C 1
ATOM 1818 O O . GLY A 1 232 ? -17.780 -0.466 26.828 1.00 88.75 232 GLY A O 1
ATOM 1819 N N . LYS A 1 233 ? -20.003 -0.414 26.494 1.00 89.00 233 LYS A N 1
ATOM 1820 C CA . LYS A 1 233 ? -20.236 0.806 27.286 1.00 89.00 233 LYS A CA 1
ATOM 1821 C C . LYS A 1 233 ? -19.880 0.607 28.759 1.00 89.00 233 LYS A C 1
ATOM 1823 O O . LYS A 1 233 ? -19.239 1.476 29.347 1.00 89.00 233 LYS A O 1
ATOM 1828 N N . ASN A 1 234 ? -20.246 -0.537 29.341 1.00 88.88 234 ASN A N 1
ATOM 1829 C CA . ASN A 1 234 ? -19.910 -0.879 30.725 1.00 88.88 234 ASN A CA 1
ATOM 1830 C C . ASN A 1 234 ? -18.393 -0.981 30.938 1.00 88.88 234 ASN A C 1
ATOM 1832 O O . ASN A 1 234 ? -17.891 -0.559 31.978 1.00 88.88 234 ASN A O 1
ATOM 1836 N N . LEU A 1 235 ? -17.653 -1.481 29.944 1.00 85.88 235 LEU A N 1
ATOM 1837 C CA . LEU A 1 235 ? -16.194 -1.566 29.994 1.00 85.88 235 LEU A CA 1
ATOM 1838 C C . LEU A 1 235 ? -15.525 -0.180 29.998 1.00 85.88 235 LEU A C 1
ATOM 1840 O O . LEU A 1 235 ? -14.533 0.010 30.694 1.00 85.88 235 LEU A O 1
ATOM 1844 N N . LEU A 1 236 ? -16.084 0.792 29.268 1.00 81.75 236 LEU A N 1
ATOM 1845 C CA . LEU A 1 236 ? -15.610 2.184 29.267 1.00 81.75 236 LEU A CA 1
ATOM 1846 C C . LEU A 1 236 ? -15.982 2.952 30.544 1.00 81.75 236 LEU A C 1
ATOM 1848 O O . LEU A 1 236 ? -15.290 3.896 30.908 1.00 81.75 236 LEU A O 1
ATOM 1852 N N . ALA A 1 237 ? -17.074 2.572 31.212 1.00 77.38 237 ALA A N 1
ATOM 1853 C CA . ALA A 1 237 ? -17.528 3.201 32.454 1.00 77.38 237 ALA A CA 1
ATOM 1854 C C . ALA A 1 237 ? -16.805 2.673 33.712 1.00 77.38 237 ALA A C 1
ATOM 1856 O O . ALA A 1 237 ? -16.916 3.275 34.778 1.00 77.38 237 ALA A O 1
ATOM 1857 N N . GLY A 1 238 ? -16.107 1.535 33.601 1.00 66.69 238 GLY A N 1
ATOM 1858 C CA . GLY A 1 238 ? -15.415 0.853 34.701 1.00 66.69 238 GLY A CA 1
ATOM 1859 C C . GLY A 1 238 ? -13.944 1.240 34.912 1.00 66.69 238 GLY A C 1
ATOM 1860 O O . GLY A 1 238 ? -13.297 0.645 35.775 1.00 66.69 238 GLY A O 1
ATOM 1861 N N . THR A 1 239 ? -13.418 2.195 34.140 1.00 52.22 239 THR A N 1
ATOM 1862 C CA . THR A 1 239 ? -12.081 2.809 34.297 1.00 52.22 239 THR A CA 1
ATOM 1863 C C . THR A 1 239 ? -12.198 4.240 34.783 1.00 52.22 239 THR A C 1
ATOM 1865 O O . THR A 1 239 ? -11.421 4.617 35.686 1.00 52.22 239 THR A O 1
#

Secondary structure (DSSP, 8-state):
-GGGSHHHH-GGGTTHHHHHHHHHTT--HHHHHHHHHTT---STTSPPP-SHHHHHHHHHHHHHHHHHHHHTT---BTTB-TT-HHHHHHHHHHHHHHTT----HHHHHHHHHHHHHHHHHHHHHT-HHHHHHHHHHTT-----TT-HHHHHHHHHHHH--HHHHHHHHHHHHHHHHHHHHHHHHHHHHHHHHHTT--HHHHHHH--TT---HHHHHHHHHHHHHHHTSHHHHHHHHT-